Protein AF-A0AAD7B331-F1 (afdb_monomer_lite)

Structure (mmCIF, N/CA/C/O backbone):
data_AF-A0AAD7B331-F1
#
_entry.id   AF-A0AAD7B331-F1
#
loop_
_atom_site.group_PDB
_atom_site.id
_atom_site.type_symbol
_atom_site.label_atom_id
_atom_site.label_alt_id
_atom_site.label_comp_id
_atom_site.label_asym_id
_atom_site.label_entity_id
_atom_site.label_seq_id
_atom_site.pdbx_PDB_ins_code
_atom_site.Cartn_x
_atom_site.Cartn_y
_atom_site.Cartn_z
_atom_site.occupancy
_atom_site.B_iso_or_equiv
_atom_site.auth_seq_id
_atom_site.auth_comp_id
_atom_site.auth_asym_id
_atom_site.auth_atom_id
_atom_site.pdbx_PDB_model_num
ATOM 1 N N . MET A 1 1 ? -17.327 31.462 25.032 1.00 34.47 1 MET A N 1
ATOM 2 C CA . MET A 1 1 ? -18.390 31.153 24.051 1.00 34.47 1 MET A CA 1
ATOM 3 C C . MET A 1 1 ? -18.020 29.829 23.386 1.00 34.47 1 MET A C 1
ATOM 5 O O . MET A 1 1 ? -17.303 29.825 22.399 1.00 34.47 1 MET A O 1
ATOM 9 N N . ALA A 1 2 ? -18.349 28.701 24.024 1.00 34.12 2 ALA A N 1
ATOM 10 C CA . ALA A 1 2 ? -17.900 27.382 23.573 1.00 34.12 2 ALA A CA 1
ATOM 11 C C . ALA A 1 2 ? -18.913 26.801 22.579 1.00 34.12 2 ALA A C 1
ATOM 13 O O . ALA A 1 2 ? -20.060 26.536 22.941 1.00 34.12 2 ALA A O 1
ATOM 14 N N . LEU A 1 3 ? -18.483 26.639 21.328 1.00 36.59 3 LEU A N 1
ATOM 15 C CA . LEU A 1 3 ? -19.201 25.902 20.292 1.00 36.59 3 LEU A CA 1
ATOM 16 C C . LEU A 1 3 ? -19.313 24.441 20.745 1.00 36.59 3 LEU A C 1
ATOM 18 O O . LEU A 1 3 ? -18.335 23.700 20.697 1.00 36.59 3 LEU A O 1
ATOM 22 N N . ARG A 1 4 ? -20.485 24.025 21.235 1.00 40.44 4 ARG A N 1
ATOM 23 C CA . ARG A 1 4 ? -20.748 22.602 21.488 1.00 40.44 4 ARG A CA 1
ATOM 24 C C . ARG A 1 4 ? -21.062 21.924 20.152 1.00 40.44 4 ARG A C 1
ATOM 26 O O . ARG A 1 4 ? -21.881 22.430 19.388 1.00 40.44 4 ARG A O 1
ATOM 33 N N . CYS A 1 5 ? -20.390 20.805 19.883 1.00 37.84 5 CYS A N 1
ATOM 34 C CA . CYS A 1 5 ? -20.586 19.961 18.701 1.00 37.84 5 CYS A CA 1
ATOM 35 C C . CYS A 1 5 ? -22.054 19.500 18.585 1.00 37.84 5 CYS A C 1
ATOM 37 O O . CYS A 1 5 ? -22.713 19.266 19.603 1.00 37.84 5 CYS A O 1
ATOM 39 N N . SER A 1 6 ? -22.566 19.343 17.358 1.00 49.56 6 SER A N 1
ATOM 40 C CA . SER A 1 6 ? -23.910 18.803 17.094 1.00 49.56 6 SER A CA 1
ATOM 41 C C . SER A 1 6 ? -24.112 17.420 17.719 1.00 49.56 6 SER A C 1
ATOM 43 O O . SER A 1 6 ? -25.191 17.151 18.240 1.00 49.56 6 SER A O 1
ATOM 45 N N . GLU A 1 7 ? -23.070 16.587 17.768 1.00 47.72 7 GLU A N 1
ATOM 46 C CA . GLU A 1 7 ? -23.093 15.276 18.433 1.00 47.72 7 GLU A CA 1
ATOM 47 C C . GLU A 1 7 ? -23.232 15.399 19.957 1.00 47.72 7 GLU A C 1
ATOM 49 O O . GLU A 1 7 ? -24.025 14.685 20.567 1.00 47.72 7 GLU A O 1
ATOM 54 N N . CYS A 1 8 ? -22.568 16.379 20.583 1.00 42.22 8 CYS A N 1
ATOM 55 C CA . CYS A 1 8 ? -22.722 16.650 22.017 1.00 42.22 8 CYS A CA 1
ATOM 56 C C . CYS A 1 8 ? -24.135 17.142 22.371 1.00 42.22 8 CYS A C 1
ATOM 58 O O . CYS A 1 8 ? -24.610 16.905 23.480 1.00 42.22 8 CYS A O 1
ATOM 60 N N . ARG A 1 9 ? -24.821 17.819 21.438 1.00 45.75 9 ARG A N 1
ATOM 61 C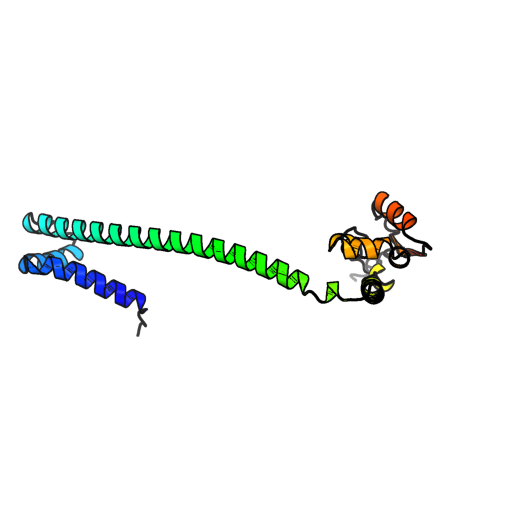 CA . ARG A 1 9 ? -26.212 18.267 21.618 1.00 45.75 9 ARG A CA 1
ATOM 62 C C . ARG A 1 9 ? -27.201 17.098 21.560 1.00 45.75 9 ARG A C 1
ATOM 64 O O . ARG A 1 9 ? -28.162 17.088 22.318 1.00 45.75 9 ARG A O 1
ATOM 71 N N . VAL A 1 10 ? -26.943 16.104 20.707 1.00 54.78 10 VAL A N 1
ATOM 72 C CA . VAL A 1 10 ? -27.748 14.872 20.618 1.00 54.78 10 VAL A CA 1
ATOM 73 C C . VAL A 1 10 ? -27.548 13.985 21.852 1.00 54.78 10 VAL A C 1
ATOM 75 O O . VAL A 1 10 ? -28.521 13.437 22.363 1.00 54.78 10 VAL A O 1
ATOM 78 N N . LEU A 1 11 ? -26.319 13.893 22.375 1.00 50.84 11 LEU A N 1
ATOM 79 C CA . LEU A 1 11 ? -26.023 13.164 23.616 1.00 50.84 11 LEU A CA 1
ATOM 80 C C . LEU A 1 11 ? -26.697 13.797 24.845 1.00 50.84 11 LEU A C 1
ATOM 82 O O . LEU A 1 11 ? -27.278 13.075 25.649 1.00 50.84 11 LEU A O 1
ATOM 86 N N . SER A 1 12 ? -26.683 15.133 24.955 1.00 50.41 12 SER A N 1
ATOM 87 C CA . SER A 1 12 ? -27.392 15.863 26.021 1.00 50.41 12 SER A CA 1
ATOM 88 C C . SER A 1 12 ? -28.896 15.583 25.987 1.00 50.41 12 SER A C 1
ATOM 90 O O . SER A 1 12 ? -29.456 15.174 26.994 1.00 50.41 12 SER A O 1
ATOM 92 N N . ASN A 1 13 ? -29.525 15.692 24.810 1.00 54.44 13 ASN A N 1
ATOM 93 C CA . ASN A 1 13 ? -30.962 15.445 24.658 1.00 54.44 13 ASN A CA 1
ATOM 94 C C . ASN A 1 13 ? -31.366 14.004 25.028 1.00 54.44 13 ASN A C 1
ATOM 96 O O . ASN A 1 13 ? -32.459 13.789 25.537 1.00 54.44 13 ASN A O 1
ATOM 100 N N . ARG A 1 14 ? -30.497 13.013 24.785 1.00 53.91 14 ARG A N 1
ATOM 101 C CA . ARG A 1 14 ? -30.768 11.602 25.112 1.00 53.91 14 ARG A CA 1
ATOM 102 C C . ARG A 1 14 ? -30.627 11.283 26.600 1.00 53.91 14 ARG A C 1
ATOM 104 O O . ARG A 1 14 ? -31.374 10.453 27.110 1.00 53.91 14 ARG A O 1
ATOM 111 N N . LEU A 1 15 ? -29.700 11.943 27.294 1.00 53.22 15 LEU A N 1
ATOM 112 C CA . LEU A 1 15 ? -29.593 11.869 28.755 1.00 53.22 15 LEU A CA 1
ATOM 113 C C . LEU A 1 15 ? -30.814 12.526 29.420 1.00 53.22 15 LEU A C 1
ATOM 115 O O . LEU A 1 15 ? -31.406 11.933 30.320 1.00 53.22 15 LEU A O 1
ATOM 119 N N . ASP A 1 16 ? -31.259 13.671 28.893 1.00 55.41 16 ASP A N 1
ATOM 120 C CA . ASP A 1 16 ? -32.472 14.358 29.354 1.00 55.41 16 ASP A CA 1
ATOM 121 C C . ASP A 1 16 ? -33.748 13.508 29.119 1.00 55.41 16 ASP A C 1
ATOM 123 O O . ASP A 1 16 ? -34.663 13.503 29.947 1.00 55.41 16 ASP A O 1
ATOM 127 N N . GLU A 1 17 ? -33.823 12.734 28.026 1.00 55.97 17 GLU A N 1
ATOM 128 C CA . GLU A 1 17 ? -34.920 11.784 27.748 1.00 55.97 17 GLU A CA 1
ATOM 129 C C . GLU A 1 17 ? -34.923 10.569 28.696 1.00 55.97 17 GLU A C 1
ATOM 131 O O . GLU A 1 17 ? -35.991 10.136 29.148 1.00 55.97 17 GLU A O 1
ATOM 136 N N . LEU A 1 18 ? -33.745 10.031 29.036 1.00 55.44 18 LEU A N 1
ATOM 137 C CA . LEU A 1 18 ? -33.607 8.939 30.007 1.00 55.44 18 LEU A CA 1
ATOM 138 C C . LEU A 1 18 ? -34.100 9.368 31.395 1.00 55.44 18 LEU A C 1
ATOM 140 O O . LEU A 1 18 ? -34.885 8.634 32.003 1.00 55.44 18 LEU A O 1
ATOM 144 N N . ASP A 1 19 ? -33.741 10.576 31.839 1.00 54.38 19 ASP A N 1
ATOM 145 C CA . ASP A 1 19 ? -34.245 11.175 33.080 1.00 54.38 19 ASP A CA 1
ATOM 146 C C . ASP A 1 19 ? -35.763 11.421 33.016 1.00 54.38 19 ASP A C 1
ATOM 148 O O . ASP A 1 19 ? -36.504 11.030 33.923 1.00 54.38 19 ASP A O 1
ATOM 152 N N . SER A 1 20 ? -36.273 11.969 31.908 1.00 54.50 20 SER A N 1
ATOM 153 C CA . SER A 1 20 ? -37.698 12.306 31.725 1.00 54.50 20 SER A CA 1
ATOM 154 C C . SER A 1 20 ? -38.649 11.108 31.871 1.00 54.50 20 SER A C 1
ATOM 156 O O . SER A 1 20 ? -39.746 11.248 32.417 1.00 54.50 20 SER A O 1
ATOM 158 N N . THR A 1 21 ? -38.239 9.904 31.452 1.00 54.31 21 THR A N 1
ATOM 159 C CA . THR A 1 21 ? -39.060 8.683 31.615 1.00 54.31 21 THR A CA 1
ATOM 160 C C . THR A 1 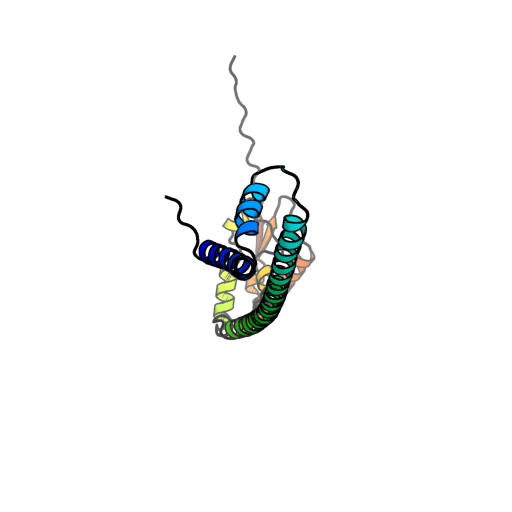21 ? -39.027 8.089 33.026 1.00 54.31 21 THR A C 1
ATOM 162 O O . THR A 1 21 ? -39.832 7.212 33.346 1.00 54.31 21 THR A O 1
ATOM 165 N N . VAL A 1 22 ? -38.074 8.494 33.867 1.00 53.38 22 VAL A N 1
ATOM 166 C CA . VAL A 1 22 ? -37.973 8.073 35.275 1.00 53.38 22 VAL A CA 1
ATOM 167 C C . VAL A 1 22 ? -38.690 9.074 36.190 1.00 53.38 22 VAL A C 1
ATOM 169 O O . VAL A 1 22 ? -39.329 8.679 37.167 1.00 53.38 22 VAL A O 1
ATOM 172 N N . ILE A 1 23 ? -38.663 10.356 35.815 1.00 52.97 23 ILE A N 1
ATOM 173 C CA . ILE A 1 23 ? -39.272 11.485 36.528 1.00 52.97 23 ILE A CA 1
ATOM 174 C C . ILE A 1 23 ? -40.784 11.319 36.757 1.00 52.97 23 ILE A C 1
ATOM 176 O O . ILE A 1 23 ? -41.299 11.715 37.806 1.00 52.97 23 ILE A O 1
ATOM 180 N N . ALA A 1 24 ? -41.497 10.705 35.808 1.00 51.41 24 ALA A N 1
ATOM 181 C CA . ALA A 1 24 ? -42.962 10.646 35.793 1.00 51.41 24 ALA A CA 1
ATOM 182 C C . ALA A 1 24 ? -43.604 9.908 36.989 1.00 51.41 24 ALA A C 1
ATOM 184 O O . ALA A 1 24 ? -44.801 10.073 37.218 1.00 51.41 24 ALA A O 1
ATOM 185 N N . SER A 1 25 ? -42.834 9.139 37.769 1.00 54.47 25 SER A N 1
ATOM 186 C CA . SER A 1 25 ? -43.380 8.314 38.855 1.00 54.47 25 SER A CA 1
ATOM 187 C C . SER A 1 25 ? -43.086 8.803 40.277 1.00 54.47 25 SER A C 1
ATOM 189 O O . SER A 1 25 ? -43.698 8.251 41.180 1.00 54.47 25 SER A O 1
ATOM 191 N N . ASN A 1 26 ? -42.204 9.791 40.523 1.00 57.59 26 ASN A N 1
ATOM 192 C CA . ASN A 1 26 ? -41.909 10.278 41.891 1.00 57.59 26 ASN A CA 1
ATOM 193 C C . ASN A 1 26 ? -41.164 11.636 41.928 1.00 57.59 26 ASN A C 1
ATOM 195 O O . ASN A 1 26 ? -39.940 11.698 42.069 1.00 57.59 26 ASN A O 1
ATOM 199 N N . VAL A 1 27 ? -41.910 12.746 41.896 1.00 59.75 27 VAL A N 1
ATOM 200 C CA . VAL A 1 27 ? -41.362 14.123 41.861 1.00 59.75 27 VAL A CA 1
ATOM 201 C C . VAL A 1 27 ? -40.434 14.449 43.049 1.00 59.75 27 VAL A C 1
ATOM 203 O O . VAL A 1 27 ? -39.430 15.137 42.884 1.00 59.75 27 VAL A O 1
ATOM 206 N N . GLY A 1 28 ? -40.719 13.916 44.245 1.00 60.91 28 GLY A N 1
ATOM 207 C CA . GLY A 1 28 ? -39.909 14.150 45.451 1.00 60.91 28 GLY A CA 1
ATOM 208 C C . GLY A 1 28 ? -38.546 13.443 45.455 1.00 60.91 28 GLY A C 1
ATOM 209 O O . GLY A 1 28 ? -37.604 13.928 46.080 1.00 60.91 28 GLY A O 1
ATOM 210 N N . THR A 1 29 ? -38.409 12.329 44.733 1.00 64.06 29 THR A N 1
ATOM 211 C CA . THR A 1 29 ? -37.169 11.535 44.701 1.00 64.06 29 THR A CA 1
ATOM 212 C C . THR A 1 29 ? -36.125 12.133 43.753 1.00 64.06 29 THR A C 1
ATOM 214 O O . THR A 1 29 ? -34.928 11.944 43.947 1.00 64.06 29 THR A O 1
ATOM 217 N N . LEU A 1 30 ? -36.553 12.952 42.790 1.00 66.19 30 LEU A N 1
ATOM 218 C CA . LEU A 1 30 ? -35.674 13.640 41.838 1.00 66.19 30 LEU A CA 1
ATOM 219 C C . LEU A 1 30 ? -34.830 14.745 42.454 1.00 66.19 30 LEU A C 1
ATOM 221 O O . LEU A 1 30 ? -33.630 14.823 42.200 1.00 66.19 30 LEU A O 1
ATOM 225 N N . ALA A 1 31 ? -35.448 15.589 43.284 1.00 70.19 31 ALA A N 1
ATOM 226 C CA . ALA A 1 31 ? -34.737 16.669 43.962 1.00 70.19 31 ALA A CA 1
ATOM 227 C C . ALA A 1 31 ? -33.626 16.100 44.857 1.00 70.19 31 ALA A C 1
ATOM 229 O O . ALA A 1 31 ? -32.510 16.614 44.887 1.00 70.19 31 ALA A O 1
ATOM 230 N N . ARG A 1 32 ? -33.913 14.980 45.531 1.00 74.25 32 ARG A N 1
ATOM 231 C CA . ARG A 1 32 ? -32.952 14.280 46.384 1.00 74.25 32 ARG A CA 1
ATOM 232 C C . ARG A 1 32 ? -31.876 13.549 45.579 1.00 74.25 32 ARG A C 1
ATOM 234 O O . ARG A 1 32 ? -30.716 13.584 45.972 1.00 74.25 32 ARG A O 1
ATOM 241 N N . HIS A 1 33 ? -32.221 12.973 44.429 1.00 78.62 33 HIS A N 1
ATOM 242 C CA . HIS A 1 33 ? -31.253 12.376 43.508 1.00 78.62 33 HIS A CA 1
ATOM 243 C C . HIS A 1 33 ? -30.219 13.395 43.001 1.00 78.62 33 HIS A C 1
ATOM 245 O O . HIS A 1 33 ? -29.023 13.122 43.046 1.00 78.62 33 HIS A O 1
ATOM 251 N N . SER A 1 34 ? -30.659 14.594 42.603 1.00 79.50 34 SER A N 1
ATOM 252 C CA . SER A 1 34 ? -29.758 15.670 42.166 1.00 79.50 34 SER A CA 1
ATOM 253 C C . SER A 1 34 ? -28.817 16.151 43.279 1.00 79.50 34 SER A C 1
ATOM 255 O O . SER A 1 34 ? -27.652 16.446 43.008 1.00 79.50 34 SER A O 1
ATOM 257 N N . ILE A 1 35 ? -29.288 16.195 44.530 1.00 83.06 35 ILE A N 1
ATOM 258 C CA . ILE A 1 35 ? -28.442 16.519 45.687 1.00 83.06 35 ILE A CA 1
ATOM 259 C C . ILE A 1 35 ? -27.397 15.414 45.895 1.00 83.06 35 ILE A C 1
ATOM 261 O O . ILE A 1 35 ? -26.211 15.715 45.953 1.00 83.06 35 ILE A O 1
ATOM 265 N N . LEU A 1 36 ? -27.815 14.143 45.903 1.00 84.81 36 LEU A N 1
ATOM 266 C CA . LEU A 1 36 ? -26.925 12.986 46.078 1.00 84.81 36 LEU A CA 1
ATOM 267 C C . LEU A 1 36 ? -25.879 12.836 44.961 1.00 84.81 36 LEU A C 1
ATOM 269 O O . LEU A 1 36 ? -24.820 12.272 45.198 1.00 84.81 36 LEU A O 1
ATOM 273 N N . MET A 1 37 ? -26.136 13.343 43.751 1.00 83.00 37 MET A N 1
ATOM 274 C CA . MET A 1 37 ? -25.118 13.384 42.691 1.00 83.00 37 MET A CA 1
ATOM 275 C C . MET A 1 37 ? -23.981 14.375 42.976 1.00 83.00 37 MET A C 1
ATOM 277 O O . MET A 1 37 ? -22.913 14.264 42.379 1.00 83.00 37 MET A O 1
ATOM 281 N N . ASN A 1 38 ? -24.202 15.344 43.868 1.00 85.88 38 ASN A N 1
ATOM 282 C CA . ASN A 1 38 ? -23.261 16.421 44.175 1.00 85.88 38 ASN A CA 1
ATOM 283 C C . ASN A 1 38 ? -22.768 16.399 45.634 1.00 85.88 38 ASN A C 1
ATOM 285 O O . ASN A 1 38 ? -21.969 17.257 46.017 1.00 85.88 38 ASN A O 1
ATOM 289 N N . THR A 1 39 ? -23.223 15.446 46.454 1.00 85.50 39 THR A N 1
ATOM 290 C CA . THR A 1 39 ? -22.816 15.282 47.857 1.00 85.50 39 THR A CA 1
ATOM 291 C C . THR A 1 39 ? -22.419 13.835 48.155 1.00 85.50 39 THR A C 1
ATOM 293 O O . THR A 1 39 ? -22.802 12.910 47.449 1.00 85.50 39 THR A O 1
ATOM 296 N N . ASN A 1 40 ? -21.651 13.623 49.227 1.00 87.25 40 ASN A N 1
ATOM 297 C CA . ASN A 1 40 ? -21.288 12.281 49.707 1.00 87.25 40 ASN A CA 1
ATOM 298 C C . ASN A 1 40 ? -22.302 11.728 50.729 1.00 87.25 40 ASN A C 1
ATOM 300 O O . ASN A 1 40 ? -21.964 10.851 51.527 1.00 87.25 40 ASN A O 1
ATOM 304 N N . ASP A 1 41 ? -23.524 12.263 50.758 1.00 87.38 41 ASP A N 1
ATOM 305 C CA . ASP A 1 41 ? -24.542 11.840 51.717 1.00 87.38 41 ASP A CA 1
ATOM 306 C C . ASP A 1 41 ? -25.032 10.419 51.411 1.00 87.38 41 ASP A C 1
ATOM 308 O O . ASP A 1 41 ? -25.150 9.999 50.258 1.00 87.38 41 ASP A O 1
ATOM 312 N N . ALA A 1 42 ? -25.357 9.654 52.454 1.00 85.56 42 ALA A N 1
ATOM 313 C CA . ALA A 1 42 ? -25.884 8.308 52.270 1.00 85.56 42 ALA A CA 1
ATOM 314 C C . ALA A 1 42 ? -27.335 8.348 51.733 1.00 85.56 42 ALA A C 1
ATOM 316 O O . ALA A 1 42 ? -28.180 9.049 52.303 1.00 85.56 42 ALA A O 1
ATOM 317 N N . PRO A 1 43 ? -27.675 7.560 50.691 1.00 84.69 43 PRO A N 1
ATOM 318 C CA . PRO A 1 43 ? -29.034 7.508 50.158 1.00 84.69 43 PRO A CA 1
ATOM 319 C C . PRO A 1 43 ? -29.988 6.802 51.130 1.00 84.69 43 PRO A C 1
ATOM 321 O O . PRO A 1 43 ? -29.649 5.758 51.707 1.00 84.69 43 PRO A O 1
ATOM 324 N N . GLN A 1 44 ? -31.205 7.341 51.264 1.00 83.62 44 GLN A N 1
ATOM 325 C CA . GLN A 1 44 ? -32.287 6.695 52.015 1.00 83.62 44 GLN A CA 1
ATOM 326 C C . GLN A 1 44 ? -32.847 5.497 51.241 1.00 83.62 44 GLN A C 1
ATOM 328 O O . GLN A 1 44 ? -32.651 5.376 50.033 1.00 83.62 44 GLN A O 1
ATOM 333 N N . ASP A 1 45 ? -33.577 4.609 51.914 1.00 79.50 45 ASP A N 1
ATOM 334 C CA . ASP A 1 45 ? -34.115 3.395 51.283 1.00 79.50 45 ASP A CA 1
ATOM 335 C C . ASP A 1 45 ? -35.050 3.685 50.098 1.00 79.50 45 ASP A C 1
ATOM 337 O O . ASP A 1 45 ? -35.019 2.970 49.093 1.00 79.50 45 ASP A O 1
ATOM 341 N N . SER A 1 46 ? -35.809 4.784 50.157 1.00 73.88 46 SER A N 1
ATOM 342 C CA . SER A 1 46 ? -36.614 5.285 49.036 1.00 73.88 46 SER A CA 1
ATOM 343 C C . SER A 1 46 ? -35.761 5.746 47.847 1.00 73.88 46 SER A C 1
ATOM 345 O O . SER A 1 46 ? -36.112 5.464 46.701 1.00 73.88 46 SER A O 1
ATOM 347 N N . ASP A 1 47 ? -34.616 6.389 48.102 1.00 80.12 47 ASP A N 1
ATOM 348 C CA . ASP A 1 47 ? -33.682 6.850 47.064 1.00 80.12 47 ASP A CA 1
ATOM 349 C C . ASP A 1 47 ? -32.958 5.668 46.412 1.00 80.12 47 ASP A C 1
ATOM 351 O O . ASP A 1 47 ? -32.746 5.648 45.202 1.00 80.12 47 ASP A O 1
ATOM 355 N N . ARG A 1 48 ? -32.614 4.637 47.197 1.00 83.50 48 ARG A N 1
ATOM 356 C CA . ARG A 1 48 ? -31.905 3.441 46.713 1.00 83.50 48 ARG A CA 1
ATOM 357 C C . ARG A 1 48 ? -32.677 2.715 45.618 1.00 83.50 48 ARG A C 1
ATOM 359 O O . ARG A 1 48 ? -32.077 2.295 44.632 1.00 83.50 48 ARG A O 1
ATOM 366 N N . ASN A 1 49 ? -33.990 2.554 45.773 1.00 82.00 49 ASN A N 1
ATOM 367 C CA . ASN A 1 49 ? -34.811 1.870 44.771 1.00 82.00 49 ASN A CA 1
ATOM 368 C C . ASN A 1 49 ? -34.945 2.688 43.485 1.00 82.00 49 ASN A C 1
ATOM 370 O O . ASN A 1 49 ? -34.826 2.129 42.397 1.00 82.00 49 ASN A O 1
ATOM 374 N N . TYR A 1 50 ? -35.121 4.003 43.611 1.00 81.12 50 TYR A N 1
ATOM 375 C CA . TYR A 1 50 ? -35.142 4.916 42.472 1.00 81.12 50 TYR A CA 1
ATOM 376 C C . TYR A 1 50 ? -33.810 4.903 41.708 1.00 81.12 50 TYR A C 1
ATOM 378 O O . TYR A 1 50 ? -33.791 4.686 40.500 1.00 81.12 50 TYR A O 1
ATOM 386 N N . ILE A 1 51 ? -32.683 5.033 42.415 1.00 83.38 51 ILE A N 1
ATOM 387 C CA . ILE A 1 51 ? -31.342 5.026 41.813 1.00 83.38 51 ILE A CA 1
ATOM 388 C C . ILE A 1 51 ? -31.073 3.697 41.095 1.00 83.38 51 ILE A C 1
ATOM 390 O O . ILE A 1 51 ? -30.560 3.703 39.981 1.00 83.38 51 ILE A O 1
ATOM 394 N N . ARG A 1 52 ? -31.474 2.552 41.669 1.00 86.62 52 ARG A N 1
ATOM 395 C CA . ARG A 1 52 ? -31.361 1.247 40.988 1.00 86.62 52 ARG A CA 1
ATOM 396 C C . ARG A 1 52 ? -32.145 1.194 39.675 1.00 86.62 52 ARG A C 1
ATOM 398 O O . ARG A 1 52 ? -31.668 0.588 38.722 1.00 86.62 52 ARG A O 1
ATOM 405 N N . GLN A 1 53 ? -33.324 1.814 39.609 1.00 81.81 53 GLN A N 1
ATOM 406 C CA . GLN A 1 53 ? -34.108 1.883 38.371 1.00 81.81 53 GLN A CA 1
ATOM 407 C C . GLN A 1 53 ? -33.448 2.786 37.323 1.00 81.81 53 GLN A C 1
ATOM 409 O O . GLN A 1 53 ? -33.420 2.414 36.151 1.00 81.81 53 GLN A O 1
ATOM 414 N N . VAL A 1 54 ? -32.894 3.933 37.737 1.00 82.62 54 VAL A N 1
ATOM 415 C CA . VAL A 1 54 ? -32.105 4.815 36.856 1.00 82.62 54 VAL A CA 1
ATOM 416 C C . VAL A 1 54 ? -30.926 4.044 36.264 1.00 82.62 54 VAL A C 1
ATOM 418 O O . VAL A 1 54 ? -30.785 3.995 35.045 1.00 82.62 54 VAL A O 1
ATOM 421 N N . VAL A 1 55 ? -30.137 3.378 37.114 1.00 86.94 55 VAL A N 1
ATOM 422 C CA . VAL A 1 55 ? -28.985 2.566 36.691 1.00 86.94 55 VAL A CA 1
ATOM 423 C C . VAL A 1 55 ? -29.423 1.464 35.728 1.00 86.94 55 VAL A C 1
ATOM 425 O O . VAL A 1 55 ? -28.889 1.376 34.632 1.00 86.94 55 VAL A O 1
ATOM 428 N N . SER A 1 56 ? -30.466 0.698 36.059 1.00 86.12 56 SER A N 1
ATOM 429 C CA . SER A 1 56 ? -30.951 -0.381 35.189 1.00 86.12 56 SER A CA 1
ATOM 430 C C . SER A 1 56 ? -31.410 0.107 33.809 1.00 86.12 56 SER A C 1
ATOM 432 O O . SER A 1 56 ? -31.195 -0.591 32.818 1.00 86.12 56 SER A O 1
ATOM 434 N N . LYS A 1 57 ? -32.043 1.283 33.716 1.00 80.62 57 LYS A N 1
ATOM 435 C CA . LYS A 1 57 ? -32.417 1.874 32.423 1.00 80.62 57 LYS A CA 1
ATOM 436 C C . LYS A 1 57 ? -31.203 2.381 31.651 1.00 80.62 57 LYS A C 1
ATOM 438 O O . LYS A 1 57 ? -31.160 2.206 30.435 1.00 80.62 57 LYS A O 1
ATOM 443 N N . ALA A 1 58 ? -30.239 2.996 32.337 1.00 81.56 58 ALA A N 1
ATOM 444 C CA . ALA A 1 58 ? -28.990 3.433 31.725 1.00 81.56 58 ALA A CA 1
ATOM 445 C C . ALA A 1 58 ? -28.213 2.235 31.162 1.00 81.56 58 ALA A C 1
ATOM 447 O O . ALA A 1 58 ? -27.834 2.268 29.996 1.00 81.56 58 ALA A O 1
ATOM 448 N N . ASP A 1 59 ? -28.089 1.148 31.928 1.00 88.19 59 ASP A N 1
ATOM 449 C CA . ASP A 1 59 ? -27.450 -0.098 31.492 1.00 88.19 59 ASP A CA 1
ATOM 450 C C . ASP A 1 59 ? -28.151 -0.691 30.261 1.00 88.19 59 ASP A C 1
ATOM 452 O O . ASP A 1 59 ? -27.498 -1.073 29.291 1.00 88.19 59 ASP A O 1
ATOM 456 N N . ALA A 1 60 ? -29.490 -0.714 30.250 1.00 84.00 60 ALA A N 1
ATOM 457 C CA . ALA A 1 60 ? -30.257 -1.182 29.096 1.00 84.00 60 ALA A CA 1
ATOM 458 C C . ALA A 1 60 ? -30.052 -0.296 27.853 1.00 84.00 60 ALA A C 1
ATOM 460 O O . ALA A 1 60 ? -29.989 -0.801 26.731 1.00 84.00 60 ALA A O 1
ATOM 461 N N . HIS A 1 61 ? -29.939 1.023 28.035 1.00 81.75 61 HIS A N 1
ATOM 462 C CA . HIS A 1 61 ? -29.674 1.940 26.931 1.00 81.75 61 HIS A CA 1
ATOM 463 C C . HIS A 1 61 ? -28.245 1.802 26.398 1.00 81.75 61 HIS A C 1
ATOM 465 O O . HIS A 1 61 ? -28.061 1.792 25.183 1.00 81.75 61 HIS A O 1
ATOM 471 N N . ILE A 1 62 ? -27.256 1.643 27.283 1.00 87.38 62 ILE A N 1
ATOM 472 C CA . ILE A 1 62 ? -25.863 1.365 26.915 1.00 87.38 62 ILE A CA 1
ATOM 473 C C . ILE A 1 62 ? -25.792 0.075 26.096 1.00 87.38 62 ILE A C 1
ATOM 475 O O . ILE A 1 62 ? -25.264 0.105 24.992 1.00 87.38 62 ILE A O 1
ATOM 479 N N . ALA A 1 63 ? -26.426 -1.008 26.556 1.00 89.12 63 ALA A N 1
ATOM 480 C CA . ALA A 1 63 ? -26.460 -2.269 25.815 1.00 89.12 63 ALA A CA 1
ATOM 481 C C . ALA A 1 63 ? -27.064 -2.107 24.406 1.00 89.12 63 ALA A C 1
ATOM 483 O O . ALA A 1 63 ? -26.517 -2.612 23.429 1.00 89.12 63 ALA A O 1
ATOM 484 N N . CYS A 1 64 ? -28.152 -1.338 24.271 1.00 87.56 64 CYS A N 1
ATOM 485 C CA . CYS A 1 64 ? -28.744 -1.045 22.964 1.00 87.56 64 CYS A CA 1
ATOM 486 C C . CYS A 1 64 ? -27.812 -0.224 22.053 1.00 87.56 64 CYS A C 1
ATOM 488 O O . CYS A 1 64 ? -27.827 -0.407 20.834 1.00 87.56 64 CYS A O 1
ATOM 490 N N . LEU A 1 65 ? -27.039 0.711 22.616 1.00 88.31 65 LEU A N 1
ATOM 491 C CA . LEU A 1 65 ? -26.054 1.488 21.862 1.00 88.31 65 LEU A CA 1
ATOM 492 C C . LEU A 1 65 ? -24.878 0.614 21.424 1.00 88.31 65 LEU A C 1
ATOM 494 O O . LEU A 1 65 ? -24.464 0.721 20.273 1.00 88.31 65 LEU A O 1
ATOM 498 N N . ASP A 1 66 ? -24.380 -0.259 22.296 1.00 94.62 66 ASP A N 1
ATOM 499 C CA . ASP A 1 66 ? -23.287 -1.183 21.986 1.00 94.62 66 ASP A CA 1
ATOM 500 C C . ASP A 1 66 ? -23.678 -2.166 20.871 1.00 94.62 66 ASP A C 1
ATOM 502 O O . ASP A 1 66 ? -22.896 -2.387 19.943 1.00 94.62 66 ASP A O 1
ATOM 506 N N . ASP A 1 67 ? -24.913 -2.678 20.885 1.00 92.94 67 ASP A N 1
ATOM 507 C CA . ASP A 1 67 ? -25.454 -3.509 19.802 1.00 92.94 67 ASP A CA 1
ATOM 508 C C . ASP A 1 67 ? -25.509 -2.747 18.467 1.00 92.94 67 ASP A C 1
ATOM 510 O O . ASP A 1 67 ? -25.143 -3.277 17.411 1.00 92.94 67 ASP A O 1
ATOM 514 N N . GLU A 1 68 ? -25.940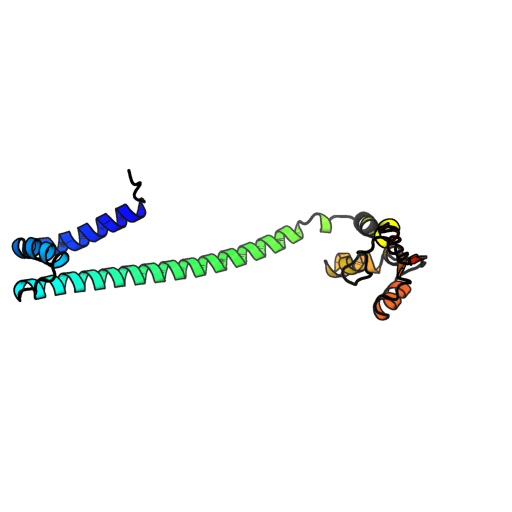 -1.482 18.493 1.00 93.38 68 GLU A N 1
ATOM 515 C CA . GLU A 1 68 ? -25.991 -0.639 17.297 1.00 93.38 68 GLU A CA 1
ATOM 516 C C . GLU A 1 68 ? -24.589 -0.323 16.765 1.00 93.38 68 GLU A C 1
ATOM 518 O O . GLU A 1 68 ? -24.355 -0.401 15.555 1.00 93.38 68 GLU A O 1
ATOM 523 N N . ILE A 1 69 ? -23.646 -0.007 17.657 1.00 96.44 69 ILE A N 1
ATOM 524 C CA . ILE A 1 69 ? -22.235 0.203 17.318 1.00 96.44 69 ILE A CA 1
ATOM 525 C C . ILE A 1 69 ? -21.684 -1.058 16.658 1.00 96.44 69 ILE A C 1
ATOM 527 O O . ILE A 1 69 ? -21.163 -0.979 15.545 1.00 96.44 69 ILE A O 1
ATOM 531 N N . SER A 1 70 ? -21.876 -2.225 17.277 1.00 97.00 70 SER A N 1
ATOM 532 C CA . SER A 1 70 ? -21.410 -3.506 16.744 1.00 97.00 70 SER A CA 1
ATOM 533 C C . SER A 1 70 ? -21.968 -3.777 15.341 1.00 97.00 70 SER A C 1
ATOM 535 O O . SER A 1 70 ? -21.223 -4.093 14.407 1.00 97.00 70 SER A O 1
ATOM 537 N N . ARG A 1 71 ? -23.271 -3.542 15.138 1.00 97.00 71 ARG A N 1
ATOM 538 C CA . ARG A 1 71 ? -23.924 -3.684 13.830 1.00 97.00 71 ARG A CA 1
ATOM 539 C C . ARG A 1 71 ? -23.327 -2.755 12.772 1.00 97.00 71 ARG A C 1
ATOM 541 O O . ARG A 1 71 ? -23.111 -3.170 11.628 1.00 97.00 71 ARG A O 1
ATOM 548 N N . LEU A 1 72 ? -23.096 -1.489 13.120 1.00 96.75 72 LEU A N 1
ATOM 549 C CA . LEU A 1 72 ? -22.527 -0.499 12.205 1.00 96.75 72 LEU A CA 1
ATOM 550 C C . LEU A 1 72 ? -21.066 -0.807 11.874 1.00 96.75 72 LEU A C 1
ATOM 552 O O . LEU A 1 72 ? -20.673 -0.691 10.711 1.00 96.75 72 LEU A O 1
ATOM 556 N N . GLU A 1 73 ? -20.279 -1.255 12.850 1.00 98.31 73 GLU A N 1
ATOM 557 C CA . GLU A 1 73 ? -18.905 -1.708 12.641 1.00 98.31 73 GLU A CA 1
ATOM 558 C C . GLU A 1 73 ? -18.844 -2.892 11.674 1.00 98.31 73 GLU A C 1
ATOM 560 O O . GLU A 1 73 ? -18.042 -2.893 10.736 1.00 98.31 73 GLU A O 1
ATOM 565 N N . ASP A 1 74 ? -19.722 -3.879 11.837 1.00 98.06 74 ASP A N 1
ATOM 566 C CA . ASP A 1 74 ? -19.794 -5.022 10.929 1.00 98.06 74 ASP A CA 1
ATOM 567 C C . ASP A 1 74 ? -20.211 -4.611 9.517 1.00 98.06 74 ASP A C 1
ATOM 569 O O . ASP A 1 74 ? -19.630 -5.076 8.525 1.00 98.06 74 ASP A O 1
ATOM 573 N N . ARG A 1 75 ? -21.147 -3.664 9.397 1.00 98.12 75 ARG A N 1
ATOM 574 C CA . ARG A 1 75 ? -21.511 -3.087 8.099 1.00 98.12 75 ARG A CA 1
ATOM 575 C C . ARG A 1 75 ? -20.333 -2.355 7.456 1.00 98.12 75 ARG A C 1
ATOM 577 O O . ARG A 1 75 ? -20.101 -2.526 6.256 1.00 98.12 75 ARG A O 1
ATOM 584 N N . LEU A 1 76 ? -19.570 -1.591 8.235 1.00 98.56 76 LEU A N 1
ATOM 585 C CA . LEU A 1 76 ? -18.357 -0.908 7.784 1.00 98.56 76 LEU A CA 1
ATOM 586 C C . LEU A 1 76 ? -17.304 -1.900 7.285 1.00 98.56 76 LEU A C 1
ATOM 588 O O . LEU A 1 76 ? -16.737 -1.692 6.213 1.00 98.56 76 LEU A O 1
ATOM 592 N N . LYS A 1 77 ? -17.085 -3.011 8.000 1.00 98.44 77 LYS A N 1
ATOM 593 C CA . LYS A 1 77 ? -16.161 -4.078 7.574 1.00 98.44 77 LYS A CA 1
ATOM 594 C C . LYS A 1 77 ? -16.580 -4.685 6.234 1.00 98.44 77 LYS A C 1
ATOM 596 O O . LYS A 1 77 ? -15.736 -4.911 5.367 1.00 98.44 77 LYS A O 1
ATOM 601 N N . VAL A 1 78 ? -17.873 -4.956 6.038 1.00 98.31 78 VAL A N 1
ATOM 602 C CA . VAL A 1 78 ? -18.392 -5.495 4.767 1.00 98.31 78 VAL A CA 1
ATOM 603 C C . VAL A 1 78 ? -18.160 -4.512 3.619 1.00 98.31 78 VAL A C 1
ATOM 605 O O . VAL A 1 78 ? -17.554 -4.890 2.618 1.00 98.31 78 VAL A O 1
ATOM 608 N N . LEU A 1 79 ? -18.565 -3.251 3.787 1.00 98.50 79 LEU A N 1
ATOM 609 C CA . LEU A 1 79 ? -18.385 -2.216 2.763 1.00 98.50 79 LEU A CA 1
ATOM 610 C C . LEU A 1 79 ? -16.903 -1.930 2.480 1.00 98.50 79 LEU A C 1
ATOM 612 O O . LEU A 1 79 ? -16.524 -1.693 1.334 1.00 98.50 79 LEU A O 1
ATOM 616 N N . GLY A 1 80 ? -16.049 -1.993 3.503 1.00 98.69 80 GLY A N 1
ATOM 617 C CA . GLY A 1 80 ? -14.600 -1.865 3.364 1.00 98.69 80 GLY A CA 1
ATOM 618 C C . GLY A 1 80 ? -14.008 -2.945 2.458 1.00 98.69 80 GLY A C 1
ATOM 619 O O . GLY A 1 80 ? -13.265 -2.620 1.530 1.00 98.69 80 GLY A O 1
ATOM 620 N N . ARG A 1 81 ? -14.401 -4.211 2.664 1.00 98.50 81 ARG A N 1
ATOM 621 C CA . ARG A 1 81 ? -13.982 -5.340 1.814 1.00 98.50 81 ARG A CA 1
ATOM 622 C C . ARG A 1 81 ? -14.476 -5.197 0.377 1.00 98.50 81 ARG A C 1
ATOM 624 O O . ARG A 1 81 ? -13.710 -5.403 -0.561 1.00 98.50 81 ARG A O 1
ATOM 631 N N . GLU A 1 82 ? -15.736 -4.810 0.191 1.00 98.44 82 GLU A N 1
ATOM 632 C CA . GLU A 1 82 ? -16.303 -4.584 -1.142 1.00 98.44 82 GLU A CA 1
ATOM 633 C C . GLU A 1 82 ? -15.560 -3.463 -1.884 1.00 98.44 82 GLU A C 1
ATOM 635 O O . GLU A 1 82 ? -15.153 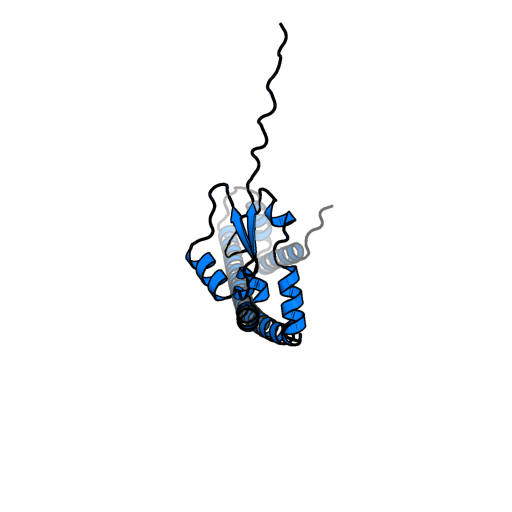-3.627 -3.036 1.00 98.44 82 GLU A O 1
ATOM 640 N N . ARG A 1 83 ? -15.292 -2.346 -1.199 1.00 98.62 83 ARG A N 1
ATOM 641 C CA . ARG A 1 83 ? -14.508 -1.236 -1.750 1.00 98.62 83 ARG A CA 1
ATOM 642 C C . ARG A 1 83 ? -13.109 -1.681 -2.161 1.00 98.62 83 ARG A C 1
ATOM 644 O O . ARG A 1 83 ? -12.624 -1.245 -3.206 1.00 98.62 83 ARG A O 1
ATOM 651 N N . GLU A 1 84 ? -12.442 -2.497 -1.352 1.00 98.62 84 GLU A N 1
ATOM 652 C CA . GLU A 1 84 ? -11.109 -3.008 -1.671 1.00 98.62 84 GLU A CA 1
ATOM 653 C C . GLU A 1 84 ? -11.127 -3.875 -2.935 1.00 98.62 84 GLU A C 1
ATOM 655 O O . GLU A 1 84 ? -10.341 -3.627 -3.856 1.00 98.62 84 GLU A O 1
ATOM 660 N N . LEU A 1 85 ? -12.092 -4.792 -3.038 1.00 98.44 85 LEU A N 1
ATOM 661 C CA . LEU A 1 85 ? -12.275 -5.655 -4.203 1.00 98.44 85 LEU A CA 1
ATOM 662 C C . LEU A 1 85 ? -12.540 -4.844 -5.480 1.00 98.44 85 LEU A C 1
ATOM 664 O O . LEU A 1 85 ? -11.876 -5.038 -6.503 1.00 98.44 85 LEU A O 1
ATOM 668 N N . VAL A 1 86 ? -13.465 -3.883 -5.424 1.00 98.31 86 VAL A N 1
ATOM 669 C CA . VAL A 1 86 ? -13.787 -3.016 -6.569 1.00 98.31 86 VAL A CA 1
ATOM 670 C C . VAL A 1 86 ? -12.602 -2.116 -6.932 1.00 98.31 86 VAL A C 1
ATOM 672 O O . VAL A 1 86 ? -12.313 -1.909 -8.112 1.00 98.31 86 VAL A O 1
ATOM 675 N N . SER A 1 87 ? -11.866 -1.609 -5.940 1.00 98.38 87 SER A N 1
ATOM 676 C CA . SER A 1 87 ? -10.654 -0.811 -6.154 1.00 98.38 87 SER A CA 1
ATOM 677 C C . SER A 1 87 ? -9.562 -1.614 -6.859 1.00 98.38 87 SER A C 1
ATOM 679 O O . SER A 1 87 ? -8.929 -1.111 -7.792 1.00 98.38 87 SER A O 1
ATOM 681 N N . GLU A 1 88 ? -9.357 -2.874 -6.472 1.00 98.06 88 GLU A N 1
ATOM 682 C CA . GLU A 1 88 ? -8.416 -3.766 -7.143 1.00 98.06 88 GLU A CA 1
ATOM 683 C C . GLU A 1 88 ? -8.847 -4.061 -8.585 1.00 98.06 88 GLU A C 1
ATOM 685 O O . GLU A 1 88 ? -8.036 -3.930 -9.508 1.00 98.06 88 GLU A O 1
ATOM 690 N N . TYR A 1 89 ? -10.126 -4.384 -8.804 1.00 97.88 89 TYR A N 1
ATOM 691 C CA . TYR A 1 89 ? -10.677 -4.593 -10.143 1.00 97.88 89 TYR A CA 1
ATOM 692 C C . TYR A 1 89 ? -10.481 -3.357 -11.030 1.00 97.88 89 TYR A C 1
ATOM 694 O O . TYR A 1 89 ? -9.975 -3.455 -12.153 1.00 97.88 89 TYR A O 1
ATOM 702 N N . ARG A 1 90 ? -10.787 -2.165 -10.508 1.00 97.81 90 ARG A N 1
ATOM 703 C CA . ARG A 1 90 ? -10.553 -0.898 -11.206 1.00 97.81 90 ARG A CA 1
ATOM 704 C C . ARG A 1 90 ? -9.073 -0.702 -11.526 1.00 97.81 90 ARG A C 1
ATOM 706 O O . ARG A 1 90 ? -8.747 -0.345 -12.654 1.00 97.81 90 ARG A O 1
ATOM 713 N N . ARG A 1 91 ? -8.170 -0.946 -10.572 1.00 96.81 91 ARG A N 1
ATOM 714 C CA . ARG A 1 91 ? -6.716 -0.796 -10.762 1.00 96.81 91 ARG A CA 1
ATOM 715 C C . ARG A 1 91 ? -6.200 -1.690 -11.888 1.00 96.81 91 ARG A C 1
ATOM 717 O O . ARG A 1 91 ? -5.435 -1.220 -12.728 1.00 96.81 91 ARG A O 1
ATOM 724 N N . LYS A 1 92 ? -6.659 -2.945 -11.947 1.00 94.00 92 LYS A N 1
ATOM 725 C CA . LYS A 1 92 ? -6.331 -3.879 -13.037 1.00 94.00 92 LYS A CA 1
ATOM 726 C C . LYS A 1 92 ? -6.796 -3.338 -14.391 1.00 94.00 92 LYS A C 1
ATOM 728 O O . LYS A 1 92 ? -5.996 -3.290 -15.321 1.00 94.00 92 LYS A O 1
ATOM 733 N N . ASN A 1 93 ? -8.036 -2.857 -14.483 1.00 95.12 93 ASN A N 1
ATOM 734 C CA . ASN A 1 93 ? -8.593 -2.293 -15.719 1.00 95.12 93 ASN A CA 1
ATOM 735 C C . ASN A 1 93 ? -7.887 -1.004 -16.166 1.00 95.12 93 ASN A C 1
ATOM 737 O O . ASN A 1 93 ? -7.521 -0.876 -17.332 1.00 95.12 93 ASN A O 1
ATOM 741 N N . VAL A 1 94 ? -7.598 -0.081 -15.246 1.00 94.06 94 VAL A N 1
ATOM 742 C CA . VAL A 1 94 ? -6.780 1.109 -15.543 1.00 94.06 94 VAL A CA 1
ATOM 743 C C . VAL A 1 94 ? -5.393 0.697 -16.047 1.00 94.06 94 VAL A C 1
ATOM 745 O O . VAL A 1 94 ? -4.887 1.271 -17.006 1.00 94.06 94 VAL A O 1
ATOM 748 N N . GLY A 1 95 ? -4.802 -0.351 -15.466 1.00 89.44 95 GLY A N 1
ATOM 749 C CA . GLY A 1 95 ? -3.549 -0.929 -15.949 1.00 89.44 95 GLY A CA 1
ATOM 750 C C . GLY A 1 95 ? -3.631 -1.487 -17.377 1.00 89.44 95 GLY A C 1
ATOM 751 O O . GLY A 1 95 ? -2.639 -1.416 -18.104 1.00 89.44 95 GLY A O 1
ATOM 752 N N . ILE A 1 96 ? -4.789 -2.009 -17.803 1.00 90.81 96 ILE A N 1
ATOM 753 C CA . ILE A 1 96 ? -5.046 -2.436 -19.193 1.00 90.81 96 ILE A CA 1
ATOM 754 C C . ILE A 1 96 ? -5.076 -1.237 -20.140 1.00 90.81 96 ILE A C 1
ATOM 756 O O . ILE A 1 96 ? -4.500 -1.302 -21.222 1.00 90.81 96 ILE A O 1
ATOM 760 N N . LEU A 1 97 ? -5.675 -0.131 -19.709 1.00 92.50 97 LEU A N 1
ATOM 761 C CA . LEU A 1 97 ? -5.750 1.108 -20.484 1.00 92.50 97 LEU A CA 1
ATOM 762 C C . LEU A 1 97 ? -4.454 1.933 -20.451 1.00 92.50 97 LEU A C 1
ATOM 764 O O . LEU A 1 97 ? -4.401 3.015 -21.034 1.00 92.50 97 LEU A O 1
ATOM 768 N N . SER A 1 98 ? -3.403 1.441 -19.787 1.00 88.62 98 SER A N 1
ATOM 769 C CA . SER A 1 98 ? -2.120 2.134 -19.712 1.00 88.62 98 SER A CA 1
ATOM 770 C C . SER A 1 98 ? -1.574 2.430 -21.118 1.00 88.62 98 SER A C 1
ATOM 772 O O . SER A 1 98 ? -1.419 1.497 -21.918 1.00 88.62 98 SER A O 1
ATOM 774 N N . PRO A 1 99 ? -1.191 3.690 -21.418 1.00 85.06 99 PRO A N 1
ATOM 775 C CA . PRO A 1 99 ? -0.582 4.057 -22.696 1.00 85.06 99 PRO A CA 1
ATOM 776 C C . PRO A 1 99 ? 0.634 3.198 -23.046 1.00 85.06 99 PRO A C 1
ATOM 778 O O . PRO A 1 99 ? 0.864 2.899 -24.216 1.00 85.06 99 PRO A O 1
ATOM 781 N N . MET A 1 100 ? 1.355 2.711 -22.029 1.00 85.69 100 MET A N 1
ATOM 782 C CA . MET A 1 100 ? 2.518 1.843 -22.200 1.00 85.69 100 MET A CA 1
ATOM 783 C C . MET A 1 100 ? 2.225 0.552 -22.969 1.00 85.69 100 MET A C 1
ATOM 785 O O . MET A 1 100 ? 3.130 0.003 -23.591 1.00 85.69 100 MET A O 1
ATOM 789 N N . ARG A 1 101 ? 0.980 0.054 -22.953 1.00 86.81 101 ARG A N 1
ATOM 790 C CA . ARG A 1 101 ? 0.597 -1.149 -23.713 1.00 86.81 101 ARG A CA 1
ATOM 791 C C . ARG A 1 101 ? 0.392 -0.878 -25.205 1.00 86.81 101 ARG A C 1
ATOM 793 O O . ARG A 1 101 ? 0.453 -1.817 -25.996 1.00 86.81 101 ARG A O 1
ATOM 800 N N . ARG A 1 102 ? 0.163 0.385 -25.579 1.00 89.50 102 ARG A N 1
ATOM 801 C CA . ARG A 1 102 ? -0.063 0.835 -26.961 1.00 89.50 102 ARG A CA 1
ATOM 802 C C . ARG A 1 102 ? 1.190 1.381 -27.637 1.00 89.50 102 ARG A C 1
ATOM 804 O O . ARG A 1 102 ? 1.183 1.529 -28.853 1.00 89.50 102 ARG A O 1
ATOM 811 N N . LEU A 1 103 ? 2.232 1.717 -26.875 1.00 91.12 103 LEU A N 1
ATOM 812 C CA . LEU A 1 103 ? 3.464 2.235 -27.460 1.00 91.12 103 LEU A CA 1
ATOM 813 C C . LEU A 1 103 ? 4.135 1.162 -28.334 1.00 91.12 103 LEU A C 1
ATOM 815 O O . LEU A 1 103 ? 4.274 0.018 -27.882 1.00 91.12 103 LEU A O 1
ATOM 819 N N . PRO A 1 104 ? 4.563 1.514 -29.560 1.00 93.06 104 PRO A N 1
ATOM 820 C CA . PRO A 1 104 ? 5.420 0.655 -30.365 1.00 93.06 104 PRO A CA 1
ATOM 821 C C . PRO A 1 104 ? 6.700 0.293 -29.609 1.00 93.06 104 PRO A C 1
ATOM 823 O O . PRO A 1 104 ? 7.176 1.059 -28.764 1.00 93.06 104 PRO A O 1
ATOM 826 N N . THR A 1 105 ? 7.256 -0.880 -29.904 1.00 92.75 105 THR A N 1
ATOM 827 C CA . THR A 1 105 ? 8.468 -1.377 -29.239 1.00 92.75 105 THR A CA 1
ATOM 828 C C . THR A 1 105 ? 9.636 -0.411 -29.417 1.00 92.75 105 THR A C 1
ATOM 830 O O . THR A 1 105 ? 10.380 -0.180 -28.472 1.00 92.75 105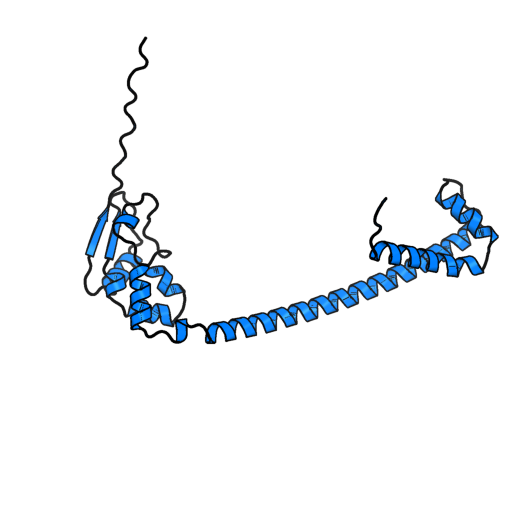 THR A O 1
ATOM 833 N N . GLU A 1 106 ? 9.743 0.230 -30.578 1.00 93.50 106 GLU A N 1
ATOM 834 C CA . GLU A 1 106 ? 10.780 1.200 -30.927 1.00 93.50 106 GLU A CA 1
ATOM 835 C C . GLU A 1 106 ? 10.794 2.385 -29.955 1.00 93.50 106 GLU A C 1
ATOM 837 O O . GLU A 1 106 ? 11.847 2.767 -29.446 1.00 93.50 106 GLU A O 1
ATOM 842 N N . ILE A 1 107 ? 9.611 2.916 -29.632 1.00 94.62 107 ILE A N 1
ATOM 843 C CA . ILE A 1 107 ? 9.463 4.037 -28.697 1.00 94.62 107 ILE A CA 1
ATOM 844 C C . ILE A 1 107 ? 9.821 3.601 -27.273 1.00 94.62 107 ILE A C 1
ATOM 846 O O . ILE A 1 107 ? 10.479 4.339 -26.545 1.00 94.62 107 ILE A O 1
ATOM 850 N N . ILE A 1 108 ? 9.439 2.384 -26.875 1.00 93.38 108 ILE A N 1
ATOM 851 C CA . ILE A 1 108 ? 9.802 1.829 -25.564 1.00 93.38 108 ILE A CA 1
ATOM 852 C C . ILE A 1 108 ? 11.325 1.661 -25.457 1.00 93.38 108 ILE A C 1
ATOM 854 O O . ILE A 1 108 ? 11.915 2.076 -24.461 1.00 93.38 108 ILE A O 1
ATOM 858 N N . CYS A 1 109 ? 11.975 1.119 -26.490 1.00 93.50 109 CYS A N 1
ATOM 859 C CA . CYS A 1 109 ? 13.431 0.995 -26.551 1.00 93.50 109 CYS A CA 1
ATOM 860 C C . CYS A 1 109 ? 14.127 2.355 -26.453 1.00 93.50 109 CYS A C 1
ATOM 862 O O . CYS A 1 109 ? 15.123 2.485 -25.742 1.00 93.50 109 CYS A O 1
ATOM 864 N N . GLN A 1 110 ? 13.593 3.373 -27.132 1.00 94.12 110 GLN A N 1
ATOM 865 C CA . GLN A 1 110 ? 14.117 4.732 -27.060 1.00 94.12 110 GLN A CA 1
ATOM 866 C C . GLN A 1 110 ? 14.016 5.294 -25.635 1.00 94.12 110 GLN A C 1
ATOM 868 O O . GLN A 1 110 ? 15.006 5.809 -25.117 1.00 94.12 110 GLN A O 1
ATOM 873 N N . ILE A 1 111 ? 12.880 5.109 -24.957 1.00 93.81 111 ILE A N 1
ATOM 874 C CA . ILE A 1 111 ? 12.717 5.497 -23.547 1.00 93.81 111 ILE A CA 1
ATOM 875 C C . ILE A 1 111 ? 13.737 4.767 -22.660 1.00 93.81 111 ILE A C 1
ATOM 877 O O . ILE A 1 111 ? 14.386 5.396 -21.828 1.00 93.81 111 ILE A O 1
ATOM 881 N N . PHE A 1 112 ? 13.926 3.457 -22.849 1.00 94.88 112 PHE A N 1
ATOM 882 C CA . PHE A 1 112 ? 14.903 2.678 -22.074 1.00 94.88 112 PHE A CA 1
ATOM 883 C C . PHE A 1 112 ? 16.341 3.142 -22.306 1.00 94.88 112 PHE A C 1
ATOM 885 O O . PHE A 1 112 ? 17.155 3.106 -21.387 1.00 94.88 112 PHE A O 1
ATOM 892 N N . SER A 1 113 ? 16.665 3.598 -23.517 1.00 92.62 113 SER A N 1
ATOM 893 C CA . SER A 1 113 ? 17.998 4.128 -23.813 1.00 92.62 113 SER A CA 1
ATOM 894 C C . SER A 1 113 ? 18.301 5.400 -23.019 1.00 92.62 113 SER A C 1
ATOM 896 O O . SER A 1 113 ? 19.435 5.590 -22.590 1.00 92.62 113 SER A O 1
ATOM 898 N N . TRP A 1 114 ? 17.284 6.222 -22.744 1.00 92.31 114 TRP A N 1
ATOM 899 C CA . TRP A 1 114 ? 17.417 7.434 -21.931 1.00 92.31 114 TRP A CA 1
ATOM 900 C C . TRP A 1 114 ? 17.510 7.164 -20.433 1.00 92.31 114 TRP A C 1
ATOM 902 O O . TRP A 1 114 ? 17.923 8.048 -19.691 1.00 92.31 114 TRP A O 1
ATOM 912 N N . SER A 1 115 ? 17.140 5.969 -19.968 1.00 90.94 115 SER A N 1
ATOM 913 C CA . SER A 1 115 ? 17.318 5.604 -18.562 1.00 90.94 115 SER A CA 1
ATOM 914 C C . SER A 1 115 ? 18.690 5.000 -18.270 1.00 90.94 115 SER A C 1
ATOM 916 O O . SER A 1 115 ? 18.961 4.663 -17.120 1.00 90.94 115 SER A O 1
ATOM 918 N N . LEU A 1 116 ? 19.530 4.761 -19.282 1.00 89.56 116 LEU A N 1
ATOM 919 C CA . LEU A 1 116 ? 20.891 4.271 -19.070 1.00 89.56 116 LEU A CA 1
ATOM 920 C C . LEU A 1 116 ? 21.748 5.360 -18.408 1.00 89.56 116 LEU A C 1
ATOM 922 O O . LEU A 1 116 ? 21.600 6.531 -18.752 1.00 89.56 116 LEU A O 1
ATOM 926 N N . PRO A 1 117 ? 22.647 4.984 -17.484 1.00 86.06 117 PRO A N 1
ATOM 927 C CA . PRO A 1 117 ? 23.552 5.942 -16.867 1.00 86.06 117 PRO A CA 1
ATOM 928 C C . PRO A 1 117 ? 24.456 6.583 -17.923 1.00 86.06 117 PRO A C 1
ATOM 930 O O . PRO A 1 117 ? 25.024 5.903 -18.783 1.00 86.06 117 PRO A O 1
ATOM 933 N N . THR A 1 118 ? 24.594 7.901 -17.853 1.00 84.12 118 THR A N 1
ATOM 934 C CA . THR A 1 118 ? 25.546 8.636 -18.682 1.00 84.12 118 THR A CA 1
ATOM 935 C C . THR A 1 118 ? 26.967 8.496 -18.119 1.00 84.12 118 THR A C 1
ATOM 937 O O . THR A 1 118 ? 27.154 8.146 -16.948 1.00 84.12 118 THR A O 1
ATOM 940 N N . PRO A 1 119 ? 28.011 8.797 -18.912 1.00 78.31 119 PRO A N 1
ATOM 941 C CA . PRO A 1 119 ? 29.381 8.833 -18.403 1.00 78.31 119 PRO A CA 1
ATOM 942 C C . PRO A 1 119 ? 29.591 9.807 -17.234 1.00 78.31 119 PRO A C 1
ATOM 944 O O . PRO A 1 119 ? 30.529 9.622 -16.465 1.00 78.31 119 PRO A O 1
ATOM 947 N N . GLU A 1 120 ? 28.758 10.841 -17.109 1.00 80.75 120 GLU A N 1
ATOM 948 C CA . GLU A 1 120 ? 28.799 11.795 -15.996 1.00 80.75 120 GLU A CA 1
ATOM 949 C C . GLU A 1 120 ? 28.162 11.206 -14.736 1.00 80.75 120 GLU A C 1
ATOM 951 O O . GLU A 1 120 ? 28.764 11.285 -13.666 1.00 80.75 120 GLU A O 1
ATOM 956 N N . ASP A 1 121 ? 27.019 10.524 -14.872 1.00 82.81 121 ASP A N 1
ATOM 957 C CA . ASP A 1 121 ? 26.353 9.841 -13.753 1.00 82.81 121 ASP A CA 1
ATOM 958 C C . ASP A 1 121 ? 27.282 8.823 -13.090 1.00 82.81 121 ASP A C 1
ATOM 960 O O . ASP A 1 121 ? 27.330 8.715 -11.868 1.00 82.81 121 ASP A O 1
ATOM 964 N N . VAL A 1 122 ? 28.065 8.103 -13.896 1.00 78.56 122 VAL A N 1
ATOM 965 C CA . VAL A 1 122 ? 28.977 7.054 -13.418 1.00 78.56 122 VAL A CA 1
ATOM 966 C C . VAL A 1 122 ? 30.164 7.611 -12.635 1.00 78.56 122 VAL A C 1
ATOM 968 O O . VAL A 1 122 ? 30.715 6.922 -11.782 1.00 78.56 122 VAL A O 1
ATOM 971 N N . LYS A 1 123 ? 30.547 8.866 -12.886 1.00 76.62 123 LYS A N 1
ATOM 972 C CA . LYS A 1 123 ? 31.618 9.543 -12.141 1.00 76.62 123 LYS A CA 1
ATOM 973 C C . LYS A 1 123 ? 31.148 10.071 -10.785 1.00 76.62 123 LYS A C 1
ATOM 975 O O . LYS A 1 123 ? 31.979 10.492 -9.982 1.00 76.62 123 LYS A O 1
ATOM 980 N N . ALA A 1 124 ? 29.842 10.085 -10.518 1.00 78.25 124 ALA A N 1
ATOM 981 C CA . ALA A 1 124 ? 29.329 10.540 -9.237 1.00 78.25 124 ALA A CA 1
ATOM 982 C C . ALA A 1 124 ? 29.760 9.572 -8.113 1.00 78.25 124 ALA A C 1
ATOM 984 O O . ALA A 1 124 ? 29.578 8.363 -8.255 1.00 78.25 124 ALA A O 1
ATOM 985 N N . PRO A 1 125 ? 30.227 10.063 -6.947 1.00 71.12 125 PRO A N 1
ATOM 986 C CA . PRO A 1 125 ? 30.630 9.205 -5.820 1.00 71.12 125 PRO A CA 1
ATOM 987 C C . PRO A 1 125 ? 29.506 8.302 -5.286 1.00 71.12 125 PRO A C 1
ATOM 989 O O . PRO A 1 125 ? 29.742 7.322 -4.581 1.00 71.12 125 PRO A O 1
ATOM 992 N N . THR A 1 126 ? 28.257 8.661 -5.580 1.00 74.88 126 THR A N 1
ATOM 993 C CA . THR A 1 126 ? 27.054 7.925 -5.188 1.00 74.88 126 THR A CA 1
ATOM 994 C C . THR A 1 126 ? 26.688 6.810 -6.166 1.00 74.88 126 THR A C 1
ATOM 996 O O . THR A 1 126 ? 25.861 5.961 -5.825 1.00 74.88 126 THR A O 1
ATOM 999 N N . TYR A 1 127 ? 27.278 6.7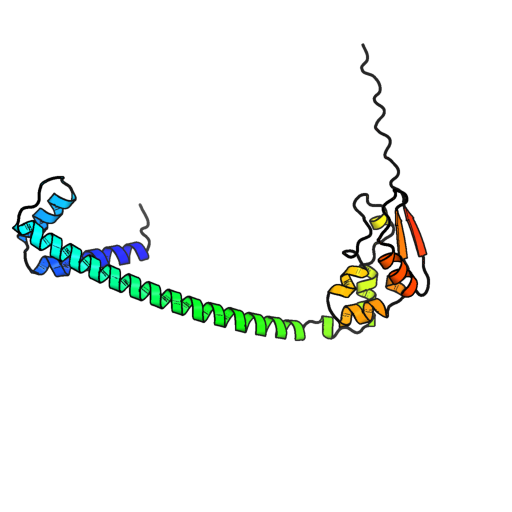85 -7.364 1.00 75.81 127 TYR A N 1
ATOM 1000 C CA . TYR A 1 127 ? 26.965 5.787 -8.371 1.00 75.81 127 TYR A CA 1
ATOM 1001 C C . TYR A 1 127 ? 27.592 4.441 -8.016 1.00 75.81 127 TYR A C 1
ATOM 1003 O O . TYR A 1 127 ? 28.805 4.296 -7.889 1.00 75.81 127 TYR A O 1
ATOM 1011 N N . LYS A 1 128 ? 26.736 3.427 -7.873 1.00 75.81 128 LYS A N 1
ATOM 1012 C CA . LYS A 1 128 ? 27.148 2.042 -7.646 1.00 75.81 128 LYS A CA 1
ATOM 1013 C C . LYS A 1 128 ? 26.388 1.128 -8.602 1.00 75.81 128 LYS A C 1
ATOM 1015 O O . LYS A 1 128 ? 25.153 1.098 -8.534 1.00 75.81 128 LYS A O 1
ATOM 1020 N N . PRO A 1 129 ? 27.082 0.355 -9.457 1.00 75.75 129 PRO A N 1
ATOM 1021 C CA . PRO A 1 129 ? 26.448 -0.653 -10.291 1.00 75.75 129 PRO A CA 1
ATOM 1022 C C . PRO A 1 129 ? 25.611 -1.603 -9.429 1.00 75.75 129 PRO A C 1
ATOM 1024 O O . PRO A 1 129 ? 26.096 -2.198 -8.469 1.00 75.75 129 PRO A O 1
ATOM 1027 N N . SER A 1 130 ? 24.325 -1.729 -9.746 1.00 81.31 130 SER A N 1
ATOM 1028 C CA . SER A 1 130 ? 23.383 -2.520 -8.954 1.00 81.31 130 SER A CA 1
ATOM 1029 C C . SER A 1 130 ? 22.292 -3.104 -9.837 1.00 81.31 130 SER A C 1
ATOM 1031 O O . SER A 1 130 ? 21.899 -2.500 -10.834 1.00 81.31 130 SER A O 1
ATOM 1033 N N . ALA A 1 131 ? 21.725 -4.241 -9.425 1.00 83.31 131 ALA A N 1
ATOM 1034 C CA . ALA A 1 131 ? 20.529 -4.811 -10.046 1.00 83.31 131 ALA A CA 1
ATOM 1035 C C . ALA A 1 131 ? 19.301 -3.878 -9.957 1.00 83.31 131 ALA A C 1
ATOM 1037 O O . ALA A 1 131 ? 18.327 -4.070 -10.680 1.00 83.31 131 ALA A O 1
ATOM 1038 N N . LYS A 1 132 ? 19.351 -2.858 -9.086 1.00 86.44 132 LYS A N 1
ATOM 1039 C CA . LYS A 1 132 ? 18.338 -1.796 -8.985 1.00 86.44 132 LYS A CA 1
ATOM 1040 C C . LYS A 1 132 ? 18.544 -0.651 -9.987 1.00 86.44 132 LYS A C 1
ATOM 1042 O O . LYS A 1 132 ? 17.678 0.210 -10.089 1.00 86.44 132 LYS A O 1
ATOM 1047 N N . GLY A 1 133 ? 19.672 -0.622 -10.698 1.00 87.12 133 GLY A N 1
ATOM 1048 C CA . GLY A 1 133 ? 19.971 0.367 -11.733 1.00 87.12 133 GLY A CA 1
ATOM 1049 C C . GLY A 1 133 ? 19.486 -0.059 -13.119 1.00 87.12 133 GLY A C 1
ATOM 1050 O O . GLY A 1 133 ? 19.133 -1.215 -13.353 1.00 87.12 133 GLY A O 1
ATOM 1051 N N . SER A 1 134 ? 19.478 0.881 -14.061 1.00 88.44 134 SER A N 1
ATOM 1052 C CA . SER A 1 134 ? 19.253 0.597 -15.483 1.00 88.44 134 SER A CA 1
ATOM 1053 C C . SER A 1 134 ? 20.460 -0.147 -16.088 1.00 88.44 134 SER A C 1
ATOM 1055 O O . SER A 1 134 ? 21.588 0.113 -15.670 1.00 88.44 134 SER A O 1
ATOM 1057 N N . PRO A 1 135 ? 20.266 -1.081 -17.041 1.00 90.25 135 PRO A N 1
ATOM 1058 C CA . PRO A 1 135 ? 18.986 -1.534 -17.602 1.00 90.25 135 PRO A CA 1
ATOM 1059 C C . PRO A 1 135 ? 18.276 -2.605 -16.753 1.00 90.25 135 PRO A C 1
ATOM 1061 O O . PRO A 1 135 ? 17.166 -3.019 -17.084 1.00 90.25 135 PRO A O 1
ATOM 1064 N N . TRP A 1 136 ? 18.888 -3.077 -15.663 1.00 91.56 136 TRP A N 1
ATOM 1065 C CA . TRP A 1 136 ? 18.403 -4.219 -14.881 1.00 91.56 136 TRP A CA 1
ATOM 1066 C C . TRP A 1 136 ? 17.003 -4.010 -14.323 1.00 91.56 136 TRP A C 1
ATOM 1068 O O . TRP A 1 136 ? 16.147 -4.866 -14.537 1.00 91.56 136 TRP A O 1
ATOM 1078 N N . VAL A 1 137 ? 16.742 -2.866 -13.692 1.00 92.69 137 VAL A N 1
ATOM 1079 C CA . VAL A 1 137 ? 15.446 -2.548 -13.073 1.00 92.69 137 VAL A CA 1
ATOM 1080 C C . VAL A 1 137 ? 14.279 -2.633 -14.059 1.00 92.69 137 VAL A C 1
ATOM 1082 O O . VAL A 1 137 ? 13.186 -3.073 -13.701 1.00 92.69 137 VAL A O 1
ATOM 1085 N N . LEU A 1 138 ? 14.520 -2.315 -15.333 1.00 93.44 138 LEU A N 1
ATOM 1086 C CA . LEU A 1 138 ? 13.503 -2.360 -16.382 1.00 93.44 138 LEU A CA 1
ATOM 1087 C C . LEU A 1 138 ? 12.993 -3.789 -16.620 1.00 93.44 138 LEU A C 1
ATOM 1089 O O . LEU A 1 138 ? 11.813 -3.996 -16.906 1.00 93.44 138 LEU A O 1
ATOM 1093 N N . THR A 1 139 ? 13.848 -4.794 -16.402 1.00 93.06 139 THR A N 1
ATOM 1094 C CA . THR A 1 139 ? 13.488 -6.214 -16.537 1.00 93.06 139 THR A CA 1
ATOM 1095 C C . THR A 1 139 ? 12.577 -6.729 -15.414 1.00 93.06 139 THR A C 1
ATOM 1097 O O . THR A 1 139 ? 12.120 -7.871 -15.468 1.00 93.06 139 THR A O 1
ATOM 1100 N N . TRP A 1 140 ? 12.282 -5.915 -14.395 1.00 93.31 140 TRP A N 1
ATOM 1101 C CA . TRP A 1 140 ? 11.501 -6.305 -13.213 1.00 93.31 140 TRP A CA 1
ATOM 1102 C C . TRP A 1 140 ? 10.102 -5.680 -13.223 1.00 93.31 140 TRP A C 1
ATOM 1104 O O . TRP A 1 140 ? 9.241 -6.112 -12.465 1.00 93.31 140 TRP A O 1
ATOM 1114 N N . ILE A 1 141 ? 9.850 -4.715 -14.117 1.00 89.75 141 ILE A N 1
ATOM 1115 C CA . ILE A 1 141 ? 8.604 -3.936 -14.155 1.00 89.75 141 ILE A CA 1
ATOM 1116 C C . ILE A 1 141 ? 7.439 -4.749 -14.734 1.00 89.75 141 ILE A C 1
ATOM 1118 O O . ILE A 1 141 ? 6.359 -4.800 -14.151 1.00 89.75 141 ILE A O 1
ATOM 1122 N N . SER A 1 142 ? 7.630 -5.381 -15.895 1.00 89.06 142 SER A N 1
ATOM 1123 C CA . SER A 1 142 ? 6.611 -6.225 -16.532 1.00 89.06 142 SER A CA 1
ATOM 1124 C C . SER A 1 142 ? 7.240 -7.275 -17.448 1.00 89.06 142 SER A C 1
ATOM 1126 O O . SER A 1 142 ? 8.397 -7.141 -17.849 1.00 89.06 142 SER A O 1
ATOM 1128 N N . SER A 1 143 ? 6.473 -8.305 -17.820 1.00 90.50 143 SER A N 1
ATOM 1129 C CA . SER A 1 143 ? 6.909 -9.318 -18.794 1.00 90.50 143 SER A CA 1
ATOM 1130 C C . SER A 1 143 ? 7.281 -8.700 -20.144 1.00 90.50 143 SER A C 1
ATOM 1132 O O . SER A 1 143 ? 8.350 -8.995 -20.666 1.00 90.50 143 SER A O 1
ATOM 1134 N N . ARG A 1 144 ? 6.460 -7.773 -20.657 1.00 92.25 144 ARG A N 1
ATOM 1135 C CA . ARG A 1 144 ? 6.728 -7.057 -21.914 1.00 92.25 144 ARG A CA 1
ATOM 1136 C C . ARG A 1 144 ? 8.007 -6.225 -21.846 1.00 92.25 144 ARG A C 1
ATOM 1138 O O . ARG A 1 144 ? 8.796 -6.239 -22.779 1.00 92.25 144 ARG A O 1
ATOM 1145 N N . TRP A 1 145 ? 8.224 -5.496 -20.750 1.00 94.00 145 TRP A N 1
ATOM 1146 C CA . TRP A 1 145 ? 9.442 -4.692 -20.590 1.00 94.00 145 TRP A CA 1
ATOM 1147 C C . TRP A 1 145 ? 10.679 -5.578 -20.512 1.00 94.00 145 TRP A C 1
ATOM 1149 O O . TRP A 1 145 ? 11.680 -5.280 -21.148 1.00 94.00 145 TRP A O 1
ATOM 1159 N N . ARG A 1 146 ? 10.590 -6.704 -19.798 1.00 95.06 146 ARG A N 1
ATOM 1160 C CA . ARG A 1 146 ? 11.663 -7.698 -19.737 1.00 95.06 146 ARG A CA 1
ATOM 1161 C C . ARG A 1 146 ? 12.018 -8.245 -21.112 1.00 95.06 146 ARG A C 1
ATOM 1163 O O . ARG A 1 146 ? 13.199 -8.283 -21.435 1.00 95.06 146 ARG A O 1
ATOM 1170 N N . GLU A 1 147 ? 11.023 -8.656 -21.891 1.00 94.69 147 GLU A N 1
ATOM 1171 C CA . GLU A 1 147 ? 11.224 -9.164 -23.248 1.00 94.69 147 GLU A CA 1
ATOM 1172 C C . GLU A 1 147 ? 11.937 -8.124 -24.117 1.00 94.69 147 GLU A C 1
ATOM 1174 O O . GLU A 1 147 ? 13.021 -8.404 -24.624 1.00 94.69 147 GLU A O 1
ATOM 1179 N N . ILE A 1 148 ? 11.403 -6.898 -24.165 1.00 94.62 148 ILE A N 1
ATOM 1180 C CA . ILE A 1 148 ? 11.989 -5.786 -24.924 1.00 94.62 148 ILE A CA 1
ATOM 1181 C C . ILE A 1 148 ? 13.417 -5.488 -24.456 1.00 94.62 148 ILE A C 1
ATOM 1183 O O . ILE A 1 148 ? 14.323 -5.350 -25.277 1.00 94.62 148 ILE A O 1
ATOM 1187 N N . CYS A 1 149 ? 13.651 -5.396 -23.145 1.00 94.69 149 CYS A N 1
ATOM 1188 C CA . CYS A 1 149 ? 14.979 -5.132 -22.601 1.00 94.69 149 CYS A CA 1
ATOM 1189 C C . CYS A 1 149 ? 15.974 -6.214 -23.009 1.00 94.69 149 CYS A C 1
ATOM 1191 O O . CYS A 1 149 ? 17.064 -5.884 -23.460 1.00 94.69 149 CYS A O 1
ATOM 1193 N N . ILE A 1 150 ? 15.617 -7.492 -22.857 1.00 93.38 150 ILE A N 1
ATOM 1194 C CA . ILE A 1 150 ? 16.507 -8.616 -23.174 1.00 93.38 150 ILE A CA 1
ATOM 1195 C C . ILE A 1 150 ? 16.791 -8.684 -24.680 1.00 93.38 150 ILE A C 1
ATOM 1197 O O . ILE A 1 150 ? 17.937 -8.919 -25.054 1.00 93.38 150 ILE A O 1
ATOM 1201 N N . SER A 1 151 ? 15.796 -8.434 -25.540 1.00 93.00 151 SER A N 1
ATOM 1202 C CA . SER A 1 151 ? 15.977 -8.439 -26.999 1.00 93.00 151 SER A CA 1
ATOM 1203 C C . SER A 1 151 ? 16.739 -7.218 -27.528 1.00 93.00 151 SER A C 1
ATOM 1205 O O . SER A 1 151 ? 17.275 -7.247 -28.635 1.00 93.00 151 SER A O 1
ATOM 1207 N N . THR A 1 152 ? 16.795 -6.128 -26.761 1.00 94.31 152 THR A N 1
ATOM 1208 C CA . THR A 1 152 ? 17.436 -4.877 -27.184 1.00 94.31 152 THR A CA 1
ATOM 1209 C C . THR A 1 152 ? 18.892 -4.845 -26.739 1.00 94.31 152 THR A C 1
ATOM 1211 O O . THR A 1 152 ? 19.250 -4.277 -25.709 1.00 94.31 152 THR A O 1
ATOM 1214 N N . HIS A 1 153 ? 19.756 -5.451 -27.554 1.00 93.19 153 HIS A N 1
ATOM 1215 C CA . HIS A 1 153 ? 21.184 -5.613 -27.264 1.00 93.19 153 HIS A CA 1
ATOM 1216 C C . HIS A 1 153 ? 21.928 -4.310 -26.925 1.00 93.19 153 HIS A C 1
ATOM 1218 O O . HIS A 1 153 ? 22.859 -4.340 -26.122 1.00 93.19 153 HIS A O 1
ATOM 1224 N N . SER A 1 154 ? 21.524 -3.173 -27.503 1.00 91.69 154 SER A N 1
ATOM 1225 C CA . SER A 1 154 ? 22.151 -1.867 -27.252 1.00 91.69 154 SER A CA 1
ATOM 1226 C C . SER A 1 154 ? 22.003 -1.387 -25.806 1.00 91.69 154 SER A C 1
ATOM 1228 O O . SER A 1 154 ? 22.851 -0.632 -25.339 1.00 91.69 154 SER A O 1
ATOM 1230 N N . LEU A 1 155 ? 20.990 -1.857 -25.068 1.00 92.44 155 LEU A N 1
ATOM 1231 C CA . LEU A 1 155 ? 20.819 -1.524 -23.648 1.00 92.44 155 LEU A CA 1
ATOM 1232 C C . LEU A 1 155 ? 21.884 -2.175 -22.759 1.00 92.44 155 LEU A C 1
ATOM 1234 O O . LEU A 1 155 ? 22.178 -1.676 -21.679 1.00 92.44 155 LEU A O 1
ATOM 1238 N N . TRP A 1 156 ? 22.476 -3.279 -23.215 1.00 92.31 156 TRP A N 1
ATOM 1239 C CA . TRP A 1 156 ? 23.479 -4.050 -22.473 1.00 92.31 156 TRP A CA 1
ATOM 1240 C C . TRP A 1 156 ? 24.911 -3.681 -22.867 1.00 92.31 156 TRP A C 1
ATOM 1242 O O . TRP A 1 156 ? 25.865 -4.162 -22.259 1.00 92.31 156 TRP A O 1
ATOM 1252 N N . SER A 1 157 ? 25.071 -2.806 -23.863 1.00 89.69 157 SER A N 1
ATOM 1253 C CA . SER A 1 157 ? 26.355 -2.471 -24.477 1.00 89.69 157 SER A CA 1
ATOM 1254 C C . SER A 1 157 ? 27.321 -1.686 -23.593 1.00 89.69 157 SER A C 1
ATOM 1256 O O . SER A 1 157 ? 28.452 -1.492 -24.019 1.00 89.69 157 SER A O 1
ATOM 1258 N N . MET A 1 158 ? 26.934 -1.226 -22.402 1.00 85.31 158 MET A N 1
ATOM 1259 C CA . MET A 1 158 ? 27.787 -0.386 -21.554 1.00 85.31 158 MET A CA 1
ATOM 1260 C C . MET A 1 158 ? 28.056 -1.036 -20.196 1.00 85.31 158 MET A C 1
ATOM 1262 O O . MET A 1 158 ? 27.162 -1.123 -19.356 1.00 85.31 158 MET A O 1
ATOM 1266 N N . LEU A 1 159 ? 29.291 -1.494 -19.982 1.00 83.06 159 LEU A N 1
ATOM 1267 C CA . LEU A 1 159 ? 29.738 -2.076 -18.717 1.00 83.06 159 LEU A CA 1
ATOM 1268 C C . LEU A 1 159 ? 30.561 -1.045 -17.943 1.00 83.06 159 LEU A C 1
ATOM 1270 O O . LEU A 1 159 ? 31.583 -0.572 -18.438 1.00 83.06 159 LEU A O 1
ATOM 1274 N N . HIS A 1 160 ? 30.131 -0.731 -16.725 1.00 79.06 160 HIS A N 1
ATOM 1275 C CA . HIS A 1 160 ? 30.844 0.172 -15.826 1.00 79.06 160 HIS A CA 1
ATOM 1276 C C . HIS A 1 160 ? 31.604 -0.634 -14.779 1.00 79.06 160 HIS A C 1
ATOM 1278 O O . HIS A 1 160 ? 31.007 -1.448 -14.071 1.00 79.06 160 HIS A O 1
ATOM 1284 N N . ILE A 1 161 ? 32.912 -0.406 -14.706 1.00 76.25 161 ILE A N 1
ATOM 1285 C CA . ILE A 1 161 ? 33.815 -1.067 -13.768 1.00 76.25 161 ILE A CA 1
ATOM 1286 C C . ILE A 1 161 ? 34.451 0.009 -12.895 1.00 76.25 161 ILE A C 1
ATOM 1288 O O . ILE A 1 161 ? 35.139 0.893 -13.406 1.00 76.25 161 ILE A O 1
ATOM 1292 N N . ASP A 1 162 ? 34.208 -0.087 -11.591 1.00 74.88 162 ASP A N 1
ATOM 1293 C CA . ASP A 1 162 ? 34.828 0.773 -10.591 1.00 74.88 162 ASP A CA 1
ATOM 1294 C C . ASP A 1 162 ? 36.232 0.252 -10.251 1.00 74.88 162 ASP A C 1
ATOM 1296 O O . ASP A 1 162 ? 36.399 -0.891 -9.813 1.00 74.88 162 ASP A O 1
ATOM 1300 N N . ALA A 1 163 ? 37.244 1.092 -10.447 1.00 67.81 163 ALA A N 1
ATOM 1301 C CA . ALA A 1 163 ? 38.634 0.798 -10.122 1.00 67.81 163 ALA A CA 1
ATOM 1302 C C . ALA A 1 163 ? 38.908 0.797 -8.605 1.00 67.81 163 ALA A C 1
ATOM 1304 O O . ALA A 1 163 ? 39.930 0.263 -8.183 1.00 67.81 163 ALA A O 1
ATOM 1305 N N . SER A 1 164 ? 37.996 1.329 -7.779 1.00 67.69 164 SER A N 1
ATOM 1306 C CA . SER A 1 164 ? 38.111 1.343 -6.309 1.00 67.69 164 SER A CA 1
ATOM 1307 C C . SER A 1 164 ? 37.801 -0.009 -5.638 1.00 67.69 164 SER A C 1
ATOM 1309 O O . SER A 1 164 ? 37.852 -0.128 -4.415 1.00 67.69 164 SER A O 1
ATOM 1311 N N . GLY A 1 165 ? 37.506 -1.052 -6.427 1.00 62.78 165 GLY A N 1
ATOM 1312 C CA . GLY A 1 165 ? 37.322 -2.428 -5.950 1.00 62.78 165 GLY A CA 1
ATOM 1313 C C . GLY A 1 165 ? 35.865 -2.886 -5.829 1.00 62.78 165 GLY A C 1
ATOM 1314 O O . GLY A 1 165 ? 35.620 -4.034 -5.453 1.00 62.78 165 GLY A O 1
ATOM 1315 N N . PHE A 1 166 ? 34.883 -2.045 -6.178 1.00 66.12 166 PHE A N 1
ATOM 1316 C CA . PHE A 1 166 ? 33.472 -2.439 -6.201 1.00 66.12 166 PHE A CA 1
ATOM 1317 C C . PHE A 1 166 ? 33.062 -2.999 -7.570 1.00 66.12 166 PHE A C 1
ATOM 1319 O O . PHE A 1 166 ? 32.639 -2.278 -8.474 1.00 66.12 166 PHE A O 1
ATOM 1326 N N . LEU A 1 167 ? 33.159 -4.320 -7.723 1.00 69.88 167 LEU A N 1
ATOM 1327 C CA . LEU A 1 167 ? 32.667 -5.011 -8.914 1.00 69.88 167 LEU A CA 1
ATOM 1328 C C . LEU A 1 167 ? 31.201 -5.440 -8.741 1.00 69.88 167 LEU A C 1
ATOM 1330 O O . LEU A 1 167 ? 30.837 -5.974 -7.688 1.00 69.88 167 LEU A O 1
ATOM 1334 N N . PRO A 1 168 ? 30.352 -5.282 -9.776 1.00 75.06 168 PRO A N 1
ATOM 1335 C CA . PRO A 1 168 ? 29.056 -5.941 -9.790 1.00 75.06 168 PRO A CA 1
ATOM 1336 C C . PRO A 1 168 ? 29.229 -7.468 -9.664 1.00 75.06 168 PRO A C 1
ATOM 1338 O O . PRO A 1 168 ? 30.238 -8.009 -10.126 1.00 75.06 168 PRO A O 1
ATOM 1341 N N . PRO A 1 169 ? 28.241 -8.193 -9.105 1.00 84.25 169 PRO A N 1
ATOM 1342 C CA . PRO A 1 169 ? 28.270 -9.652 -9.049 1.00 84.25 169 PRO A CA 1
ATOM 1343 C C . PRO A 1 169 ? 28.608 -10.282 -10.407 1.00 84.25 169 PRO A C 1
ATOM 1345 O O . PRO A 1 169 ? 28.053 -9.882 -11.433 1.00 84.25 169 PRO A O 1
ATOM 1348 N N . SER A 1 170 ? 29.463 -11.309 -10.421 1.00 85.75 170 SER A N 1
ATOM 1349 C CA . SER A 1 170 ? 29.932 -11.965 -11.656 1.00 85.75 170 SER A CA 1
ATOM 1350 C C . SER A 1 170 ? 28.784 -12.420 -12.561 1.00 85.75 170 SER A C 1
ATOM 1352 O O . SER A 1 170 ? 28.838 -12.232 -13.773 1.00 85.75 170 SER A O 1
ATOM 1354 N N . ALA A 1 171 ? 27.694 -12.929 -11.980 1.00 86.69 171 ALA A N 1
ATOM 1355 C CA . ALA A 1 171 ? 26.489 -13.313 -12.713 1.00 86.69 171 ALA A CA 1
ATOM 1356 C C . ALA A 1 171 ? 25.870 -12.151 -13.514 1.00 86.69 171 ALA A C 1
ATOM 1358 O O . ALA A 1 171 ? 25.382 -12.366 -14.623 1.00 86.69 171 ALA A O 1
ATOM 1359 N N . MET A 1 172 ? 25.912 -10.920 -12.991 1.00 86.25 172 MET A N 1
ATOM 1360 C CA . MET A 1 172 ? 25.432 -9.738 -13.712 1.00 86.25 172 MET A CA 1
ATOM 1361 C C . MET A 1 172 ? 26.343 -9.407 -14.887 1.00 86.25 172 MET A C 1
ATOM 1363 O O . MET A 1 172 ? 25.851 -9.181 -15.989 1.00 86.25 172 MET A O 1
ATOM 1367 N N . ILE A 1 173 ? 27.660 -9.433 -14.667 1.00 86.44 173 ILE A N 1
ATOM 1368 C CA . ILE A 1 173 ? 28.648 -9.190 -15.723 1.00 86.44 173 ILE A CA 1
ATOM 1369 C C . ILE A 1 173 ? 28.465 -10.222 -16.842 1.00 86.44 173 ILE A C 1
ATOM 1371 O O . ILE A 1 173 ? 28.312 -9.845 -18.000 1.00 86.44 173 ILE A O 1
ATOM 1375 N N . HIS A 1 174 ? 28.375 -11.512 -16.505 1.00 89.19 174 HIS A N 1
ATOM 1376 C CA . HIS A 1 174 ? 28.139 -12.582 -17.476 1.00 89.19 174 HIS A CA 1
ATOM 1377 C C . HIS A 1 174 ? 26.839 -12.391 -18.255 1.00 89.19 174 HIS A C 1
ATOM 1379 O O . HIS A 1 174 ? 26.847 -12.438 -19.484 1.00 89.19 174 HIS A O 1
ATOM 1385 N N . ALA A 1 175 ? 25.727 -12.140 -17.563 1.00 89.62 175 ALA A N 1
ATOM 1386 C CA . ALA A 1 175 ? 24.443 -11.939 -18.221 1.00 89.62 175 ALA A CA 1
ATOM 1387 C C . ALA A 1 175 ? 24.436 -10.683 -19.108 1.00 89.62 175 ALA A C 1
ATOM 1389 O O . ALA A 1 175 ? 23.794 -10.681 -20.156 1.00 89.62 175 ALA A O 1
ATOM 1390 N N . GLN A 1 176 ? 25.163 -9.630 -18.737 1.00 89.44 176 GLN A N 1
ATOM 1391 C CA . GLN A 1 176 ? 25.305 -8.441 -19.567 1.00 89.44 176 GLN A CA 1
ATOM 1392 C C . GLN A 1 176 ? 26.161 -8.705 -20.810 1.00 89.44 176 GLN A C 1
ATOM 1394 O O . GLN A 1 176 ? 25.748 -8.351 -21.911 1.00 89.44 176 GLN A O 1
ATOM 1399 N N . VAL A 1 177 ? 27.299 -9.388 -20.655 1.00 89.88 177 VAL A N 1
ATOM 1400 C CA . VAL A 1 177 ? 28.168 -9.797 -21.771 1.00 89.88 177 VAL A CA 1
ATOM 1401 C C . VAL A 1 177 ? 27.408 -10.678 -22.763 1.00 89.88 177 VAL A C 1
ATOM 1403 O O . VAL A 1 177 ? 27.493 -10.447 -23.962 1.00 89.88 177 VAL A O 1
ATOM 1406 N N . GLN A 1 178 ? 26.609 -11.637 -22.283 1.00 90.69 178 GLN A N 1
ATOM 1407 C CA . GLN A 1 178 ? 25.795 -12.510 -23.141 1.00 90.69 178 GLN A CA 1
ATOM 1408 C C . GLN A 1 178 ? 24.708 -11.758 -23.919 1.00 90.69 178 GLN A C 1
ATOM 1410 O O . GLN A 1 178 ? 24.314 -12.184 -25.003 1.00 90.69 178 GLN A O 1
ATOM 1415 N N . ARG A 1 179 ? 24.182 -10.665 -23.358 1.00 91.00 179 ARG A N 1
ATOM 1416 C CA . ARG A 1 179 ? 23.092 -9.885 -23.961 1.00 91.00 179 ARG A CA 1
ATOM 1417 C C . ARG A 1 179 ? 23.588 -8.741 -24.834 1.00 91.00 179 ARG A C 1
ATOM 1419 O O . ARG A 1 179 ? 22.823 -8.252 -25.660 1.00 91.00 179 ARG A O 1
ATOM 1426 N N . ALA A 1 180 ? 24.829 -8.298 -24.685 1.00 90.69 180 ALA A N 1
ATOM 1427 C CA . ALA A 1 180 ? 25.405 -7.262 -25.530 1.00 90.69 180 ALA A CA 1
ATOM 1428 C C . ALA A 1 180 ? 25.845 -7.844 -26.884 1.00 90.69 180 ALA A C 1
ATOM 1430 O O . ALA A 1 180 ? 26.480 -8.889 -26.947 1.00 90.69 180 ALA A O 1
ATOM 1431 N N . ARG A 1 181 ? 25.563 -7.134 -27.985 1.00 86.12 181 ARG A N 1
ATOM 1432 C CA . ARG A 1 181 ? 26.184 -7.429 -29.297 1.00 86.12 181 ARG A CA 1
ATOM 1433 C C . ARG A 1 181 ? 27.589 -6.847 -29.417 1.00 86.12 181 ARG A C 1
ATOM 1435 O O . ARG A 1 181 ? 28.442 -7.403 -30.093 1.00 86.12 181 ARG A O 1
ATOM 1442 N N . MET A 1 182 ? 27.800 -5.704 -28.776 1.00 86.06 182 MET A N 1
ATOM 1443 C CA . MET A 1 182 ? 29.071 -5.000 -28.699 1.00 86.06 182 MET A CA 1
ATOM 1444 C C . MET A 1 182 ? 29.157 -4.374 -27.314 1.00 86.06 182 MET A C 1
ATOM 1446 O O . MET A 1 182 ? 28.181 -3.763 -26.869 1.00 86.06 182 MET A O 1
ATOM 1450 N N . LEU A 1 183 ? 30.298 -4.533 -26.648 1.00 85.12 183 LEU A N 1
ATOM 1451 C CA . LEU A 1 183 ? 30.513 -4.044 -25.293 1.00 85.12 183 LEU A CA 1
ATOM 1452 C C . LEU A 1 183 ? 31.489 -2.864 -25.298 1.00 85.12 183 LEU A C 1
ATOM 1454 O O . LEU A 1 183 ? 32.579 -2.946 -25.856 1.00 85.12 183 LEU A O 1
ATOM 1458 N N . LYS A 1 184 ? 31.090 -1.777 -24.648 1.00 83.62 184 LYS A N 1
ATOM 1459 C CA . LYS A 1 184 ? 31.924 -0.636 -24.283 1.00 83.62 184 LYS A CA 1
ATOM 1460 C C . LYS A 1 184 ? 32.181 -0.735 -22.788 1.00 83.62 184 LYS A C 1
ATOM 1462 O O . LYS A 1 184 ? 31.239 -0.690 -21.996 1.00 83.62 184 LYS A O 1
ATOM 1467 N N . ILE A 1 185 ? 33.442 -0.910 -22.417 1.00 82.38 185 ILE A N 1
ATOM 1468 C CA . ILE A 1 185 ? 33.855 -0.994 -21.019 1.00 82.38 185 ILE A CA 1
ATOM 1469 C C . ILE A 1 185 ? 34.346 0.387 -20.604 1.00 82.38 185 ILE A C 1
ATOM 1471 O O . ILE A 1 185 ? 35.305 0.905 -21.173 1.00 82.38 185 ILE A O 1
ATOM 1475 N N . HIS A 1 186 ? 33.668 0.982 -19.630 1.00 76.62 186 HIS A N 1
ATOM 1476 C CA . HIS A 1 186 ? 34.068 2.239 -19.019 1.00 76.62 186 HIS A CA 1
ATOM 1477 C C . HIS A 1 186 ? 34.655 1.949 -17.643 1.00 76.62 186 HIS A C 1
ATOM 1479 O O . HIS A 1 186 ? 33.949 1.504 -16.736 1.00 76.62 186 HIS A O 1
ATOM 1485 N N . PHE A 1 187 ? 35.948 2.221 -17.508 1.00 74.62 187 PHE A N 1
ATOM 1486 C CA . PHE A 1 187 ? 36.629 2.243 -16.223 1.00 74.62 187 PHE A CA 1
ATOM 1487 C C . PHE A 1 187 ? 36.469 3.630 -15.610 1.00 74.62 187 PHE A C 1
ATOM 1489 O O . PHE A 1 187 ? 36.663 4.638 -16.292 1.00 74.62 187 PHE A O 1
ATOM 1496 N N . TYR A 1 188 ? 36.108 3.679 -14.336 1.00 70.19 188 TYR A N 1
ATOM 1497 C CA . TYR A 1 188 ? 36.101 4.908 -13.557 1.00 70.19 188 TYR A CA 1
ATOM 1498 C C . TYR A 1 188 ? 36.733 4.622 -12.198 1.00 70.19 188 TYR A C 1
ATOM 1500 O O . TYR A 1 188 ? 36.594 3.527 -11.666 1.00 70.19 188 TYR A O 1
ATOM 1508 N N . GLY A 1 189 ? 37.476 5.584 -11.668 1.00 64.25 189 GLY A N 1
ATOM 1509 C CA . GLY A 1 189 ? 38.044 5.527 -10.328 1.00 64.25 189 GLY A CA 1
ATOM 1510 C C . GLY A 1 189 ? 37.624 6.780 -9.582 1.00 64.25 189 GLY A C 1
ATOM 1511 O O . GLY A 1 189 ? 37.556 7.855 -10.180 1.00 64.25 189 GLY A O 1
ATOM 1512 N N . CYS A 1 190 ? 37.315 6.644 -8.296 1.00 58.34 190 CYS A N 1
ATOM 1513 C CA . CYS A 1 190 ? 37.275 7.801 -7.418 1.00 58.34 190 CYS A CA 1
ATOM 1514 C C . CYS A 1 190 ? 38.713 8.319 -7.333 1.00 58.34 190 CYS A C 1
ATOM 1516 O O . CYS A 1 190 ? 39.559 7.656 -6.741 1.00 58.34 190 CYS A O 1
ATOM 1518 N N . GLU A 1 191 ? 39.014 9.450 -7.970 1.00 58.09 191 GLU A N 1
ATOM 1519 C CA . GLU A 1 191 ? 40.207 10.203 -7.593 1.00 58.09 191 GLU A CA 1
ATOM 1520 C C . GLU A 1 191 ? 40.019 10.555 -6.116 1.00 58.09 191 GLU A C 1
ATOM 1522 O O . GLU A 1 191 ? 39.063 11.252 -5.754 1.00 58.09 191 GLU A O 1
ATOM 1527 N N . ASP A 1 192 ? 40.861 9.981 -5.255 1.00 50.94 192 ASP A N 1
ATOM 1528 C CA . ASP A 1 192 ? 40.979 10.406 -3.870 1.00 50.94 192 ASP A CA 1
ATOM 1529 C C . ASP A 1 192 ? 41.138 11.926 -3.896 1.00 50.94 192 ASP A C 1
ATOM 1531 O O . ASP A 1 192 ? 42.114 12.456 -4.427 1.00 50.94 192 ASP A O 1
ATOM 1535 N N . ARG A 1 193 ? 40.146 12.657 -3.378 1.00 51.50 193 ARG A N 1
ATOM 1536 C CA . ARG A 1 193 ? 40.384 14.062 -3.066 1.00 51.50 193 ARG A CA 1
ATOM 1537 C C . ARG A 1 193 ? 41.459 14.053 -1.995 1.00 51.50 193 ARG A C 1
ATOM 1539 O O . ARG A 1 193 ? 41.188 13.584 -0.889 1.00 51.50 193 ARG A O 1
ATOM 1546 N N . ASP A 1 194 ? 42.640 14.557 -2.344 1.00 42.81 194 ASP A N 1
ATOM 1547 C CA . ASP A 1 194 ? 43.710 14.844 -1.397 1.00 42.81 194 ASP A CA 1
ATOM 1548 C C . ASP A 1 194 ? 43.106 15.449 -0.119 1.00 42.81 194 ASP A C 1
ATOM 1550 O O . ASP A 1 194 ? 42.306 16.396 -0.205 1.00 42.81 194 ASP A O 1
ATOM 1554 N N . PRO A 1 195 ? 43.446 14.937 1.076 1.00 47.69 195 PRO A N 1
ATOM 1555 C CA . PRO A 1 195 ? 43.096 15.636 2.292 1.00 47.69 195 PRO A CA 1
ATOM 1556 C C . PRO A 1 195 ? 43.803 16.992 2.235 1.00 47.69 195 PRO A C 1
ATOM 1558 O O . PRO A 1 195 ? 45.022 17.064 2.101 1.00 47.69 195 PRO A O 1
ATOM 1561 N N . THR A 1 196 ? 43.009 18.062 2.298 1.00 48.94 196 THR A N 1
ATOM 1562 C CA . THR A 1 196 ? 43.430 19.457 2.505 1.00 48.94 196 THR A CA 1
ATOM 1563 C C . THR A 1 196 ? 44.778 19.547 3.225 1.00 48.94 196 THR A C 1
ATOM 1565 O O . THR A 1 196 ? 44.892 18.958 4.306 1.00 48.94 196 THR A O 1
ATOM 1568 N N . PRO A 1 197 ? 45.773 20.294 2.709 1.00 43.12 197 PRO A N 1
ATOM 1569 C CA . PRO A 1 197 ? 47.031 20.448 3.416 1.00 43.12 197 PRO A CA 1
ATOM 1570 C C . PRO A 1 197 ? 46.756 21.175 4.735 1.00 43.12 197 PRO A C 1
ATOM 1572 O O . PRO A 1 197 ? 46.448 22.366 4.764 1.00 43.12 197 PRO A O 1
ATOM 1575 N N . GLN A 1 198 ? 46.840 20.434 5.839 1.00 52.69 198 GLN A N 1
ATOM 1576 C CA . GLN A 1 198 ? 46.988 21.013 7.165 1.00 52.69 198 GLN A CA 1
ATOM 1577 C C . GLN A 1 198 ? 48.329 21.743 7.180 1.00 52.69 198 GLN A C 1
ATOM 1579 O O . GLN A 1 198 ? 49.390 21.124 7.224 1.00 52.69 198 GLN A O 1
ATOM 1584 N N . GLY A 1 199 ? 48.274 23.068 7.089 1.00 43.38 199 GLY A N 1
ATOM 1585 C CA . GLY A 1 199 ? 49.446 23.923 7.078 1.00 43.38 199 GLY A CA 1
ATOM 1586 C C . GLY A 1 199 ? 49.208 25.196 7.873 1.00 43.38 199 GLY A C 1
ATOM 1587 O O . GLY A 1 199 ? 48.522 26.093 7.399 1.00 43.38 199 GLY A O 1
ATOM 1588 N N . LEU A 1 200 ? 49.885 25.252 9.024 1.00 40.22 200 LEU A N 1
ATOM 1589 C CA . LEU A 1 200 ? 50.327 26.443 9.759 1.00 40.22 200 LEU A CA 1
ATOM 1590 C C . LEU A 1 200 ? 49.328 27.082 10.739 1.00 40.22 200 LEU A C 1
ATOM 1592 O O . LEU A 1 200 ? 48.767 28.148 10.505 1.00 40.22 200 LEU A O 1
ATOM 1596 N N . ALA A 1 201 ? 49.256 26.488 11.935 1.00 44.94 201 ALA A N 1
ATOM 1597 C CA . ALA A 1 201 ? 49.248 27.297 13.149 1.00 44.94 201 ALA A CA 1
ATOM 1598 C C . ALA A 1 201 ? 50.645 27.928 13.296 1.00 44.94 201 ALA A C 1
ATOM 1600 O O . ALA A 1 201 ? 51.626 27.219 13.522 1.00 44.94 201 ALA A O 1
ATOM 1601 N N . ALA A 1 202 ? 50.732 29.242 13.099 1.00 43.12 202 ALA A N 1
ATOM 1602 C CA . ALA A 1 202 ? 51.898 30.028 13.470 1.00 43.12 202 ALA A CA 1
ATOM 1603 C C . ALA A 1 202 ? 51.844 30.305 14.981 1.00 43.12 202 ALA A C 1
ATOM 1605 O O . ALA A 1 202 ? 50.831 30.796 15.485 1.00 43.12 202 ALA A O 1
ATOM 1606 N N . VAL A 1 203 ? 52.927 29.943 15.668 1.00 46.38 203 VAL A N 1
ATOM 1607 C CA . VAL A 1 203 ? 53.348 30.521 16.953 1.00 46.38 203 VAL A CA 1
ATOM 1608 C C . VAL A 1 203 ? 54.116 31.800 16.651 1.00 46.38 203 VAL A C 1
ATOM 1610 O O . VAL A 1 203 ? 54.889 31.775 15.665 1.00 46.38 203 VAL A O 1
#

Foldseek 3Di:
DDDDDPVNVVVVVVLVVLVVVLCPPDVPLVVVVVVVVVDVDDDDPVNVVSVVVSVVSVVVVVVVVVVVVVVVVVVVVVVVVVCVVVVVVVVVVVVVVPVVVVDDLVVLLVVLVVQADDPVNLQDPPDADDCCGPPNVQLVPDPVSVVSSQQNQVRLQEAEDEPVPRDDPPVSVVSSVVSHPHHDYDYYYPPPPPDDPPDDPDD

Organism: NCBI:txid1738132

Secondary structure (DSSP, 8-state):
-----HHHHHHHHHHHHHHHHHHTT-HHHHHHHHHHTTS-PPPPHHHHHHHHHHHHHHHHHHHHHHHHHHHHHHHHHHHHHHHHHHHHHHHHHHHHT-GGGTS-HHHHHHHHHHTSPPHHHHTSTT----TTSTTTTHHHH-HHHHHHHHH-GGGG-EEEEETTS-PPPHHHHHHHHHH-SS-EEEEE---------------

pLDDT: mean 79.29, std 17.27, range [34.12, 98.69]

Radius of gyration: 38.17 Å; chains: 1; bounding box: 97×44×83 Å

Sequence (203 aa):
MALRCSECRVLSNRLDELDSTVIASNVGTLARHSILMNTNDAPQDSDRNYIRQVVSKADAHIACLDDEISRLEDRLKVLGRERELVSEYRRKNVGILSPMRRLPTEIICQIFSWSLPTPEDVKAPTYKPSAKGSPWVLTWISSRWREICISTHSLWSMLHIDASGFLPPSAMIHAQVQRARMLKIHFYGCEDRDPTPQGLAAV